Protein AF-A0A644ZXZ5-F1 (afdb_monomer_lite)

Foldseek 3Di:
DVPFLAQEEAEEEQVCQVVVCVVVHAYAYPFWEQAEQRAIHGDDHDPPQAEHEHEYEHPHYPPHHDLLVNLVVRVVVCVVRVYQAYEYPYPDPDDPSVLSNQLNNLVVNVVSVGEYEYEQNSCVSHLRHAYEDELQFLDFASLVSVVVVCVVNNQARYAYEQAWFKFKAQPPRPVSGGHGDDPVRVVVVCVVPVFDWDADNRSLWIWGWDADPVRGIIIITTDALNSSLVSSVSSSVSVRHYYYYHCVRCVVPVVVNVD

Sequence (259 aa):
MPDLNLRLILTAPPDSVTAAQGYGLPVAHMAYRLGPGLRLLRAQLPLTARGGLMLIGDEDFDGSGDPALFCQEVIKECAARGFDGVMLDLERPVSPLLGKVVSELSALLVKRGWPLFVPEEYARFAEKSRVMISSALSGGSLAQRLEEAVRQYGPARIALCVERTAEDFYLPAPEGRGAPLTRENLRRRIAERSPTVFYSKELCARYFTYMSRQSGAHFVMFDDAETMRRKLLLADSLNIRSAILAYPQVDDLLDEILA

Organism: NCBI:txid1076179

pLDDT: mean 95.06, std 5.31, range [52.03, 98.81]

Radius of gyration: 19.31 Å; chains: 1; bounding box: 49×40×51 Å

Secondary structure (DSSP, 8-state):
-TT---EEEEEE-TTTHHHHHTTTS-EEEEEEEEETTTEEEE----TT--SSEEEEE-TT--S-S-HHHHHHHHHHHHHHHT--EEEEE--SPP-HHHHHHHHHHHHHHHTTT--EEEEGGGGGG-TTSEEEEE---SSS-HHHHHHHHHHHH-GGGEEEEE---EEEEESS-TTS-PEE--HHHHHHHHHHH-PPPEEETTTTEEEEEEEETTTEEEEEEE--HHHHHHHHHHHHHTT--EEEEEHHHHTTTHHHHH-

Structure (mmCIF, N/CA/C/O backbone):
data_AF-A0A644ZXZ5-F1
#
_entry.id   AF-A0A644ZXZ5-F1
#
loop_
_atom_site.group_PDB
_atom_site.id
_atom_site.type_symbol
_atom_site.label_atom_id
_atom_site.label_alt_id
_atom_site.label_comp_id
_atom_site.label_asym_id
_atom_site.label_entity_id
_atom_site.label_seq_id
_atom_site.pdbx_PDB_ins_code
_atom_site.Cartn_x
_atom_site.Cartn_y
_atom_site.Cartn_z
_atom_site.occupancy
_atom_site.B_iso_or_equiv
_atom_site.auth_seq_id
_atom_site.auth_comp_id
_atom_site.auth_asym_id
_atom_site.auth_atom_id
_atom_site.pdbx_PDB_model_num
ATOM 1 N N . MET A 1 1 ? -5.706 -16.750 -11.271 1.00 58.94 1 MET A N 1
ATOM 2 C CA . MET A 1 1 ? -5.417 -16.757 -9.813 1.00 58.94 1 MET A CA 1
ATOM 3 C C . MET A 1 1 ? -6.276 -17.668 -8.898 1.00 58.94 1 MET A C 1
ATOM 5 O O . MET A 1 1 ? -6.137 -17.515 -7.688 1.00 58.94 1 MET A O 1
ATOM 9 N N . PRO A 1 2 ? -7.128 -18.615 -9.347 1.00 52.03 2 PRO A N 1
ATOM 10 C CA . PRO A 1 2 ? -8.177 -19.193 -8.480 1.00 52.03 2 PRO A CA 1
ATOM 11 C C . PRO A 1 2 ? -7.712 -20.021 -7.259 1.00 52.03 2 PRO A C 1
ATOM 13 O O . PRO A 1 2 ? -8.551 -20.337 -6.422 1.00 52.03 2 PRO A O 1
ATOM 16 N N . ASP A 1 3 ? -6.413 -20.302 -7.110 1.00 66.62 3 ASP A N 1
ATOM 17 C CA . ASP A 1 3 ? -5.865 -21.128 -6.022 1.00 66.62 3 ASP A CA 1
ATOM 18 C C . ASP A 1 3 ? -5.029 -20.356 -4.979 1.00 66.62 3 ASP A C 1
ATOM 20 O O . ASP A 1 3 ? -4.482 -20.971 -4.065 1.00 66.62 3 ASP A O 1
ATOM 24 N N . LEU A 1 4 ? -4.911 -19.023 -5.080 1.00 77.81 4 LEU A N 1
ATOM 25 C CA . LEU A 1 4 ? -4.217 -18.234 -4.051 1.00 77.81 4 LEU A CA 1
ATOM 26 C C . LEU A 1 4 ? -5.053 -18.186 -2.769 1.00 77.81 4 LEU A C 1
ATOM 28 O O . LEU A 1 4 ? -6.203 -17.741 -2.781 1.00 77.81 4 LEU A O 1
ATOM 32 N N . ASN A 1 5 ? -4.461 -18.546 -1.631 1.00 84.94 5 ASN A N 1
ATOM 33 C CA . ASN A 1 5 ? -5.117 -18.463 -0.325 1.00 84.94 5 ASN A CA 1
ATOM 34 C C . ASN A 1 5 ? -4.926 -17.069 0.298 1.00 84.94 5 ASN A C 1
ATOM 36 O O . ASN A 1 5 ? -4.555 -16.912 1.468 1.00 84.94 5 ASN A O 1
ATOM 40 N N . LEU A 1 6 ? -5.151 -16.040 -0.520 1.00 90.06 6 LEU A N 1
ATOM 41 C CA . LEU A 1 6 ? -4.819 -14.660 -0.217 1.00 90.06 6 LEU A CA 1
ATOM 42 C C . LEU A 1 6 ? -6.021 -13.749 -0.487 1.00 90.06 6 LEU A C 1
ATOM 44 O O . LEU A 1 6 ? -6.583 -13.711 -1.579 1.00 90.06 6 LEU A O 1
ATOM 48 N N . ARG A 1 7 ? -6.409 -12.968 0.523 1.00 94.44 7 ARG A N 1
ATOM 49 C CA . ARG A 1 7 ? -7.443 -11.938 0.413 1.00 94.44 7 ARG A CA 1
ATOM 50 C C . ARG A 1 7 ? -6.849 -10.677 -0.209 1.00 94.44 7 ARG A C 1
ATOM 52 O O . ARG A 1 7 ? -6.079 -9.970 0.442 1.00 94.44 7 ARG A O 1
ATOM 59 N N . LEU A 1 8 ? -7.248 -10.379 -1.440 1.00 96.81 8 LEU A N 1
ATOM 60 C CA . LEU A 1 8 ? -6.920 -9.121 -2.107 1.00 96.81 8 LEU A CA 1
ATOM 61 C C . LEU A 1 8 ? -7.841 -7.993 -1.631 1.00 96.81 8 LEU A C 1
ATOM 63 O O . LEU A 1 8 ? -9.039 -8.198 -1.436 1.00 96.81 8 LEU A O 1
ATOM 67 N N . ILE A 1 9 ? -7.266 -6.811 -1.431 1.00 98.38 9 ILE A N 1
ATOM 68 C CA . ILE A 1 9 ? -7.961 -5.580 -1.047 1.00 98.38 9 ILE A CA 1
ATOM 69 C C . ILE A 1 9 ? -7.515 -4.479 -2.008 1.00 98.38 9 ILE A C 1
ATOM 71 O O . ILE A 1 9 ? -6.317 -4.291 -2.217 1.00 98.38 9 ILE A O 1
ATOM 75 N N . LEU A 1 10 ? -8.466 -3.734 -2.567 1.00 98.50 10 LEU A N 1
ATOM 76 C CA . LEU A 1 10 ? -8.172 -2.563 -3.390 1.00 98.50 10 LEU A CA 1
ATOM 77 C C . LEU A 1 10 ? -8.249 -1.297 -2.542 1.00 98.50 10 LEU A C 1
ATOM 79 O O . LEU A 1 10 ? -9.260 -1.089 -1.879 1.00 98.50 10 LEU A O 1
ATOM 83 N N . THR A 1 11 ? -7.251 -0.417 -2.578 1.00 98.56 11 THR A N 1
ATOM 84 C CA . THR A 1 11 ? -7.443 0.967 -2.111 1.00 98.56 11 THR A CA 1
ATOM 85 C C . THR A 1 11 ? -7.973 1.810 -3.268 1.00 98.56 11 THR A C 1
ATOM 87 O O . THR A 1 11 ? -7.528 1.650 -4.407 1.00 98.56 11 THR A O 1
ATOM 90 N N . ALA A 1 12 ? -8.962 2.671 -3.015 1.00 98.00 12 ALA A N 1
ATOM 91 C CA . ALA A 1 12 ? -9.553 3.493 -4.070 1.00 98.00 12 ALA A CA 1
ATOM 92 C C . ALA A 1 12 ? -9.924 4.906 -3.580 1.00 98.00 12 ALA A C 1
ATOM 94 O O . ALA A 1 12 ? -10.629 5.026 -2.571 1.00 98.00 12 ALA A O 1
ATOM 95 N N . PRO A 1 13 ? -9.504 5.970 -4.296 1.00 97.12 13 PRO A N 1
ATOM 96 C CA . PRO A 1 13 ? -9.992 7.331 -4.083 1.00 97.12 13 PRO A CA 1
ATOM 97 C C . PRO A 1 13 ? -11.456 7.480 -4.520 1.00 97.12 13 PRO A C 1
ATOM 99 O O . PRO A 1 13 ? -11.952 6.653 -5.292 1.00 97.12 13 PRO A O 1
ATOM 102 N N . PRO A 1 14 ? -12.171 8.524 -4.047 1.00 95.88 14 PRO A N 1
ATOM 103 C CA . PRO A 1 14 ? -13.616 8.657 -4.234 1.00 95.88 14 PRO A CA 1
ATOM 104 C C . PRO A 1 14 ? -14.106 8.587 -5.684 1.00 95.88 14 PRO A C 1
ATOM 106 O O . PRO A 1 14 ? -15.185 8.051 -5.935 1.00 95.88 14 PRO A O 1
ATOM 109 N N . ASP A 1 15 ? -13.323 9.109 -6.626 1.00 95.38 15 ASP A N 1
ATOM 110 C CA . ASP A 1 15 ? -13.613 9.111 -8.064 1.00 95.38 15 ASP A CA 1
ATOM 111 C C . ASP A 1 15 ? -13.505 7.719 -8.711 1.00 95.38 15 ASP A C 1
ATOM 113 O O . ASP A 1 15 ? -14.119 7.466 -9.745 1.00 95.38 15 ASP A O 1
ATOM 117 N N . SER A 1 16 ? -12.792 6.795 -8.067 1.00 96.06 16 SER A N 1
ATOM 118 C CA . SER A 1 16 ? -12.483 5.464 -8.589 1.00 96.06 16 SER A CA 1
ATOM 119 C C . SER A 1 16 ? -13.180 4.327 -7.830 1.00 96.06 16 SER A C 1
ATOM 121 O O . SER A 1 16 ? -13.146 3.183 -8.282 1.00 96.06 16 SER A O 1
ATOM 123 N N . VAL A 1 17 ? -13.857 4.614 -6.705 1.00 94.94 17 VAL A N 1
ATOM 124 C CA . VAL A 1 17 ? -14.513 3.595 -5.852 1.00 94.94 17 VAL A CA 1
ATOM 125 C C . VAL A 1 17 ? -15.485 2.715 -6.637 1.00 94.94 17 VAL A C 1
ATOM 127 O O . VAL A 1 17 ? -15.464 1.499 -6.479 1.00 94.94 17 VAL A O 1
ATOM 130 N N . THR A 1 18 ? -16.326 3.305 -7.492 1.00 94.25 18 THR A N 1
ATOM 131 C CA . THR A 1 18 ? -17.343 2.532 -8.232 1.00 94.25 18 THR A CA 1
ATOM 132 C C . THR A 1 18 ? -16.692 1.551 -9.207 1.00 94.25 18 THR A C 1
ATOM 134 O O . THR A 1 18 ? -17.125 0.406 -9.305 1.00 94.25 18 THR A O 1
ATOM 137 N N . ALA A 1 19 ? -15.624 1.976 -9.889 1.00 95.69 19 ALA A N 1
ATOM 138 C CA . ALA A 1 19 ? -14.882 1.114 -10.800 1.00 95.69 19 ALA A CA 1
ATOM 139 C C . ALA A 1 19 ? -14.153 -0.007 -10.037 1.00 95.69 19 ALA A C 1
ATOM 141 O O . ALA A 1 19 ? -14.270 -1.171 -10.408 1.00 95.69 19 ALA A O 1
ATOM 142 N N . ALA A 1 20 ? -13.506 0.316 -8.910 1.00 96.75 20 ALA A N 1
ATOM 143 C CA . ALA A 1 20 ? -12.847 -0.668 -8.050 1.00 96.75 20 ALA A CA 1
ATOM 144 C C . ALA A 1 20 ? -13.827 -1.717 -7.484 1.00 96.75 20 ALA A C 1
ATOM 146 O O . ALA A 1 20 ? -13.537 -2.911 -7.502 1.00 96.75 20 ALA A O 1
ATOM 147 N N . GLN A 1 21 ? -15.016 -1.297 -7.033 1.00 94.88 21 GLN A N 1
ATOM 148 C CA . GLN A 1 21 ? -16.065 -2.207 -6.549 1.00 94.88 21 GLN A CA 1
ATOM 149 C C . GLN A 1 21 ? -16.572 -3.165 -7.639 1.00 94.88 21 GLN A C 1
ATOM 151 O O . GLN A 1 21 ? -17.010 -4.270 -7.316 1.00 94.88 21 GLN A O 1
ATOM 156 N N . GLY A 1 22 ? -16.487 -2.776 -8.917 1.00 94.88 22 GLY A N 1
ATOM 157 C CA . GLY A 1 22 ? -16.872 -3.614 -10.056 1.00 94.88 22 GLY A CA 1
ATOM 158 C C . GLY A 1 22 ? -16.113 -4.944 -10.138 1.00 94.88 22 GLY A C 1
ATOM 159 O O . GLY A 1 22 ? -16.644 -5.908 -10.681 1.00 94.88 22 GLY A O 1
ATOM 160 N 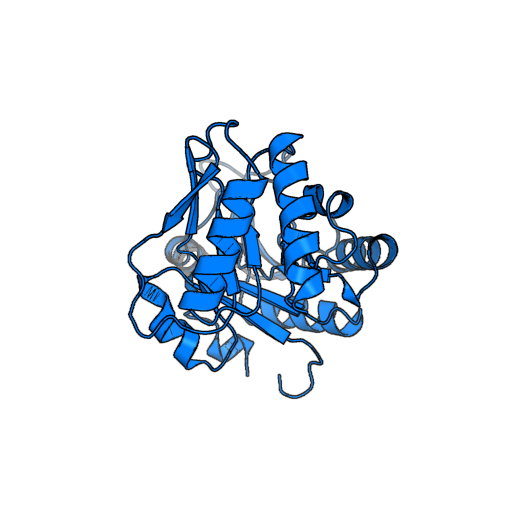N . TYR A 1 23 ? -14.926 -5.030 -9.528 1.00 95.88 23 TYR A N 1
ATOM 161 C CA . TYR A 1 23 ? -14.117 -6.251 -9.462 1.00 95.88 23 TYR A CA 1
ATOM 162 C C . TYR A 1 23 ? -14.569 -7.239 -8.374 1.00 95.88 23 TYR A C 1
ATOM 164 O O . TYR A 1 23 ? -13.988 -8.313 -8.237 1.00 95.88 23 TYR A O 1
ATOM 172 N N . GLY A 1 24 ? -15.569 -6.889 -7.555 1.00 94.31 24 GLY A N 1
ATOM 173 C CA . GLY A 1 24 ? -16.064 -7.754 -6.476 1.00 94.31 24 GLY A CA 1
ATOM 174 C C . GLY A 1 24 ? -15.071 -7.970 -5.325 1.00 94.31 24 GLY A C 1
ATOM 175 O O . GLY A 1 24 ? -15.306 -8.809 -4.457 1.00 94.31 24 GLY A O 1
ATOM 176 N N . LEU A 1 25 ? -13.968 -7.216 -5.300 1.00 95.44 25 LEU A N 1
ATOM 177 C CA . LEU A 1 25 ? -12.975 -7.245 -4.232 1.00 95.44 25 LEU A CA 1
ATOM 178 C C . LEU A 1 25 ? -13.352 -6.270 -3.102 1.00 95.44 25 LEU A C 1
ATOM 180 O O . LEU A 1 25 ? -13.962 -5.229 -3.358 1.00 95.44 25 LEU A O 1
ATOM 184 N N . PRO A 1 26 ? -12.962 -6.553 -1.844 1.00 96.56 26 PRO A N 1
ATOM 185 C CA . PRO A 1 26 ? -13.033 -5.574 -0.766 1.00 96.56 26 PRO A CA 1
ATOM 186 C C . PRO A 1 26 ? -12.292 -4.282 -1.129 1.00 96.56 26 PRO A C 1
ATOM 188 O O . PRO A 1 26 ? -11.146 -4.328 -1.578 1.00 96.56 26 PRO A O 1
ATOM 191 N N . VAL A 1 27 ? -12.924 -3.136 -0.868 1.00 98.06 27 VAL A N 1
ATOM 192 C CA . VAL A 1 27 ? -12.339 -1.810 -1.104 1.00 98.06 27 VAL A CA 1
ATOM 193 C C . VAL A 1 27 ? -12.008 -1.133 0.223 1.00 98.06 27 VAL A C 1
ATOM 195 O O . VAL A 1 27 ? -12.838 -1.101 1.128 1.00 98.06 27 VAL A O 1
ATOM 198 N N . ALA A 1 28 ? -10.802 -0.586 0.332 1.00 98.38 28 ALA A N 1
ATOM 199 C CA . ALA A 1 28 ? -10.392 0.371 1.344 1.00 98.38 28 ALA A CA 1
ATOM 200 C C . ALA A 1 28 ? -10.555 1.794 0.784 1.00 98.38 28 ALA A C 1
ATOM 202 O O . ALA A 1 28 ? -9.866 2.197 -0.155 1.00 98.38 28 ALA A O 1
ATOM 203 N N . HIS A 1 29 ? -11.513 2.542 1.325 1.00 98.31 29 HIS A N 1
ATOM 204 C CA . HIS A 1 29 ? -11.936 3.834 0.780 1.00 98.31 29 HIS A CA 1
ATOM 205 C C . HIS A 1 29 ? -10.961 4.941 1.193 1.00 98.31 29 HIS A C 1
ATOM 207 O O . HIS A 1 29 ? -10.957 5.344 2.358 1.00 98.31 29 HIS A O 1
ATOM 213 N N . MET A 1 30 ? -10.175 5.456 0.240 1.00 97.31 30 MET A N 1
ATOM 214 C CA . MET A 1 30 ? -9.202 6.549 0.420 1.00 97.31 30 MET A CA 1
ATOM 215 C C . MET A 1 30 ? -9.909 7.905 0.468 1.00 97.31 30 MET A C 1
ATOM 217 O O . MET A 1 30 ? -9.784 8.738 -0.427 1.00 97.31 30 MET A O 1
ATOM 221 N N . ALA A 1 31 ? -10.736 8.099 1.487 1.00 96.62 31 ALA A N 1
ATOM 222 C CA . ALA A 1 31 ? -11.574 9.286 1.613 1.00 96.62 31 ALA A CA 1
ATOM 223 C C . ALA A 1 31 ? -11.522 9.916 2.999 1.00 96.62 31 ALA A C 1
ATOM 225 O O . ALA A 1 31 ? -12.254 10.876 3.241 1.00 96.62 31 ALA A O 1
ATOM 226 N N . TYR A 1 32 ? -10.706 9.379 3.902 1.00 97.94 32 TYR A N 1
ATOM 227 C CA . TYR A 1 32 ? -10.623 9.823 5.281 1.00 97.94 32 TYR A CA 1
ATOM 228 C C . TYR A 1 32 ? -9.206 10.252 5.610 1.00 97.94 32 TYR A C 1
ATOM 230 O O . TYR A 1 32 ? -8.244 9.724 5.059 1.00 97.94 32 TYR A O 1
ATOM 238 N N . ARG A 1 33 ? -9.086 11.210 6.524 1.00 96.88 33 ARG A N 1
ATOM 239 C CA . ARG A 1 33 ? -7.790 11.667 7.019 1.00 96.88 33 ARG A CA 1
ATOM 240 C C . ARG A 1 33 ? -7.883 12.209 8.435 1.00 96.88 33 ARG A C 1
ATOM 242 O O . ARG A 1 33 ? -8.950 12.651 8.877 1.00 96.88 33 ARG A O 1
ATOM 249 N N . LEU A 1 34 ? -6.750 12.178 9.121 1.00 96.44 34 LEU A N 1
ATOM 250 C CA . LEU A 1 34 ? -6.525 12.837 10.398 1.00 96.44 34 LEU A CA 1
ATOM 251 C C . LEU A 1 34 ? -6.448 14.347 10.163 1.00 96.44 34 LEU A C 1
ATOM 253 O O . LEU A 1 34 ? -5.492 14.841 9.574 1.00 96.44 34 LEU A O 1
ATOM 257 N N . GLY A 1 35 ? -7.469 15.076 10.603 1.00 94.94 35 GLY A N 1
ATOM 258 C CA . GLY A 1 35 ? -7.478 16.534 10.583 1.00 94.94 35 GLY A CA 1
ATOM 259 C C . GLY A 1 35 ? -6.899 17.169 11.850 1.00 94.94 35 GLY A C 1
ATOM 260 O O . GLY A 1 35 ? -6.578 16.461 12.814 1.00 94.94 35 GLY A O 1
ATOM 261 N N . PRO A 1 36 ? -6.848 18.513 11.886 1.00 94.31 36 PRO A N 1
ATOM 262 C CA . PRO A 1 36 ? -6.394 19.274 13.046 1.00 94.31 36 PRO A CA 1
ATOM 263 C C . PRO A 1 36 ? -7.153 18.902 14.324 1.00 94.31 36 PRO A C 1
ATOM 265 O O . PRO A 1 36 ? -8.376 18.719 14.298 1.00 94.31 36 PRO A O 1
ATOM 268 N N . GLY A 1 37 ? -6.435 18.778 15.441 1.00 95.25 37 GLY A N 1
ATOM 269 C CA . GLY A 1 37 ? -7.002 18.377 16.729 1.00 95.25 37 GLY A CA 1
ATOM 270 C C . GLY A 1 37 ? -7.541 16.941 16.775 1.00 95.25 37 GLY A C 1
ATOM 271 O O . GLY A 1 37 ? -8.455 16.674 17.559 1.00 95.25 37 GLY A O 1
ATOM 272 N N . LEU A 1 38 ? -7.014 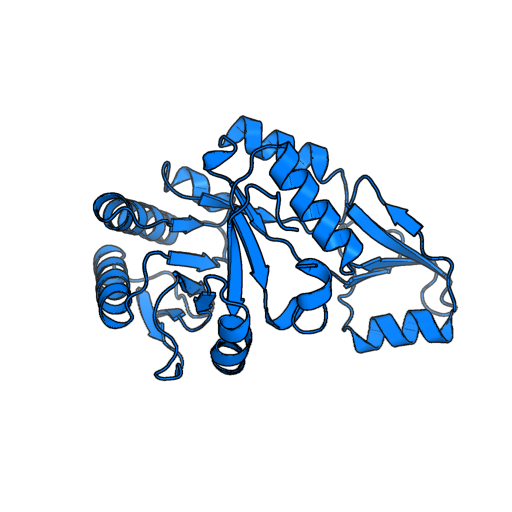16.032 15.942 1.00 95.75 38 LEU A N 1
ATOM 273 C CA . LEU A 1 38 ? -7.489 14.649 15.776 1.00 95.75 38 LEU A CA 1
ATOM 274 C C . LEU A 1 38 ? -8.992 14.575 15.455 1.00 95.75 38 LEU A C 1
ATOM 276 O O . LEU A 1 38 ? -9.756 13.840 16.079 1.00 95.75 38 LEU A O 1
ATOM 280 N N . ARG A 1 39 ? -9.437 15.343 14.459 1.00 96.12 39 ARG A N 1
ATOM 281 C CA . ARG A 1 39 ? -10.796 15.223 13.909 1.00 96.12 39 ARG A CA 1
ATOM 282 C C . ARG A 1 39 ? -10.803 14.317 12.690 1.00 96.12 39 ARG A C 1
ATOM 284 O O . ARG A 1 39 ? -9.931 14.435 11.832 1.00 96.12 39 ARG A O 1
ATOM 291 N N . LEU A 1 40 ? -11.804 13.447 12.576 1.00 97.75 40 LEU A N 1
ATOM 292 C CA . LEU A 1 40 ? -11.993 12.652 11.367 1.00 97.75 40 LEU A CA 1
ATOM 293 C C . LEU A 1 40 ? -12.541 13.535 10.241 1.00 97.75 40 LEU A C 1
ATOM 295 O O . LEU A 1 40 ? -13.709 13.930 10.254 1.00 97.75 40 LEU A O 1
ATOM 299 N N . LEU A 1 41 ? -11.701 13.826 9.250 1.00 97.06 41 LEU A N 1
ATOM 300 C CA . LEU A 1 41 ? -12.117 14.511 8.031 1.00 97.06 41 LEU A CA 1
ATOM 301 C C . LEU A 1 41 ? -12.476 13.488 6.958 1.00 97.06 41 LEU A C 1
ATOM 303 O O . LEU A 1 41 ? -11.888 12.408 6.889 1.00 97.06 41 LEU A O 1
ATOM 307 N N . ARG A 1 42 ? -13.448 13.841 6.114 1.00 95.00 42 ARG A N 1
ATOM 308 C CA . ARG A 1 42 ? -13.966 12.967 5.061 1.00 95.00 42 ARG A CA 1
ATOM 309 C C . ARG A 1 42 ? -14.199 13.739 3.763 1.00 95.00 42 ARG A C 1
ATOM 311 O O . ARG A 1 42 ? -14.904 14.746 3.767 1.00 95.00 42 ARG A O 1
ATOM 318 N N . ALA A 1 43 ? -13.673 13.229 2.655 1.00 94.50 43 ALA A N 1
ATOM 319 C CA . ALA A 1 43 ? -13.990 13.689 1.306 1.00 94.50 43 ALA A CA 1
ATOM 320 C C . ALA A 1 43 ? -15.384 13.214 0.853 1.00 94.50 43 ALA A C 1
ATOM 322 O O . ALA A 1 43 ? -15.973 12.288 1.415 1.00 94.50 43 ALA A O 1
ATOM 323 N N . GLN A 1 44 ? -15.943 13.829 -0.189 1.00 92.62 44 GLN A N 1
ATOM 324 C CA . GLN A 1 44 ? -17.241 13.400 -0.702 1.00 92.62 44 GLN A CA 1
ATOM 325 C C . GLN A 1 44 ? -17.131 12.001 -1.324 1.00 92.62 44 GLN A C 1
ATOM 327 O O . GLN A 1 44 ? -16.517 11.826 -2.370 1.00 92.62 44 GLN A O 1
ATOM 332 N N . LEU A 1 45 ? -17.765 11.015 -0.687 1.00 89.56 45 LEU A N 1
ATOM 333 C CA . LEU A 1 45 ? -17.896 9.655 -1.206 1.00 89.56 45 LEU A CA 1
ATOM 334 C C . LEU A 1 45 ? -19.238 9.462 -1.929 1.00 89.56 45 LEU A C 1
ATOM 336 O O . LEU A 1 45 ? -20.260 9.973 -1.448 1.00 89.56 45 LEU A O 1
ATOM 340 N N . PRO A 1 46 ? -19.281 8.665 -3.014 1.00 88.56 46 PRO A N 1
ATOM 341 C CA . PRO A 1 46 ? -20.531 8.183 -3.594 1.00 88.56 46 PRO A CA 1
ATOM 342 C C . PRO A 1 46 ? -21.410 7.465 -2.556 1.00 88.56 46 PRO A C 1
ATOM 344 O O . PRO A 1 46 ? -20.914 6.854 -1.609 1.00 88.56 46 PRO A O 1
ATOM 347 N N . LEU A 1 47 ? -22.734 7.485 -2.737 1.00 83.88 47 LEU A N 1
ATOM 348 C CA . LEU A 1 47 ? -23.657 6.748 -1.854 1.00 83.88 47 LEU A CA 1
ATOM 349 C C . LEU A 1 47 ? -23.469 5.222 -1.938 1.00 83.88 47 LEU A C 1
ATOM 351 O O . LEU A 1 47 ? -23.792 4.513 -0.984 1.00 83.88 47 LEU A O 1
ATOM 355 N N . THR A 1 48 ? -22.926 4.742 -3.059 1.00 82.62 48 THR A N 1
ATOM 356 C CA . THR A 1 48 ? -22.557 3.343 -3.322 1.00 82.62 48 THR A CA 1
ATOM 357 C C . THR A 1 48 ? -21.303 2.895 -2.563 1.00 82.62 48 THR A C 1
ATOM 359 O O . THR A 1 48 ? -21.083 1.694 -2.408 1.00 82.62 48 THR A O 1
ATOM 362 N N . ALA A 1 49 ? -20.510 3.830 -2.026 1.00 87.38 49 ALA A N 1
ATOM 363 C CA . ALA A 1 49 ? -19.335 3.537 -1.210 1.00 87.38 49 ALA A CA 1
ATOM 364 C C . ALA A 1 49 ? -19.761 3.068 0.196 1.00 87.38 49 ALA A C 1
ATOM 366 O O . ALA A 1 49 ? -19.852 3.851 1.149 1.00 87.38 49 ALA A O 1
ATOM 367 N N . ARG A 1 50 ? -20.089 1.777 0.288 1.00 91.62 50 ARG A N 1
ATOM 368 C CA . ARG A 1 50 ? -20.463 1.038 1.501 1.00 91.62 50 ARG A CA 1
ATOM 369 C C . ARG A 1 50 ? -19.701 -0.281 1.561 1.00 91.62 50 ARG A C 1
ATOM 371 O O . ARG A 1 50 ? -19.312 -0.809 0.519 1.00 91.62 50 ARG A O 1
ATOM 378 N N . GLY A 1 51 ? -19.548 -0.829 2.765 1.00 94.75 51 GLY A N 1
ATOM 379 C CA . GLY A 1 51 ? -18.785 -2.064 2.966 1.00 94.75 51 GLY A CA 1
ATOM 380 C C . GLY A 1 51 ? -17.278 -1.872 2.776 1.00 94.75 51 GLY A C 1
ATOM 381 O O . GLY A 1 51 ? -16.828 -0.832 2.293 1.00 94.75 51 GLY A O 1
ATOM 382 N N . GLY A 1 52 ? -16.490 -2.878 3.149 1.00 96.94 52 GLY A N 1
ATOM 383 C CA . GLY A 1 52 ? -15.031 -2.812 3.061 1.00 96.94 52 GLY A CA 1
ATOM 384 C C . GLY A 1 52 ? -14.410 -1.987 4.189 1.00 96.94 52 GLY A C 1
ATOM 385 O O . GLY A 1 52 ? -14.936 -1.941 5.297 1.00 96.94 52 GLY A O 1
ATOM 386 N N . LEU A 1 53 ? -13.275 -1.347 3.919 1.00 98.44 53 LEU A N 1
ATOM 387 C CA . LEU A 1 53 ? -12.431 -0.732 4.943 1.00 98.44 53 LEU A CA 1
ATOM 388 C C . LEU A 1 53 ? -12.431 0.794 4.844 1.00 98.44 53 LEU A C 1
ATOM 390 O O . LEU A 1 53 ? -12.460 1.364 3.756 1.00 98.44 53 LEU A O 1
ATOM 394 N N . MET A 1 54 ? -12.307 1.466 5.983 1.00 98.62 54 MET A N 1
ATOM 395 C CA . MET A 1 54 ? -11.957 2.886 6.021 1.00 98.62 54 MET A CA 1
ATOM 396 C C . MET A 1 54 ? -10.442 3.044 5.879 1.00 98.62 54 MET A C 1
ATOM 398 O O . MET A 1 54 ? -9.723 2.504 6.715 1.00 98.62 54 MET A O 1
ATOM 402 N N . LEU A 1 55 ? -9.948 3.787 4.885 1.00 98.62 55 LEU A N 1
ATOM 403 C CA . LEU A 1 55 ? -8.534 4.174 4.817 1.00 98.62 55 LEU A CA 1
ATOM 404 C C . LEU A 1 55 ? -8.373 5.617 5.293 1.00 98.62 55 LEU A C 1
ATOM 406 O O . LEU A 1 55 ? -9.065 6.501 4.787 1.00 98.62 55 LEU A O 1
ATOM 410 N N . ILE A 1 56 ? -7.492 5.830 6.273 1.00 98.56 56 ILE A N 1
ATOM 411 C CA . ILE A 1 56 ? -7.254 7.118 6.931 1.00 98.56 56 ILE A CA 1
ATOM 412 C C . ILE A 1 56 ? -5.796 7.547 6.723 1.00 98.56 56 ILE A C 1
ATOM 414 O O . ILE A 1 56 ? -4.904 6.887 7.255 1.00 98.56 56 ILE A O 1
ATOM 418 N N . GLY A 1 57 ? -5.586 8.651 6.001 1.00 97.56 57 GLY A N 1
ATOM 419 C CA . GLY A 1 57 ? -4.283 9.318 5.848 1.00 97.56 57 GLY A CA 1
ATOM 420 C C . GLY A 1 57 ? -3.961 10.310 6.974 1.00 97.56 57 GLY A C 1
ATOM 421 O O . GLY A 1 57 ? -4.824 10.619 7.806 1.00 97.56 57 GLY A O 1
ATOM 422 N N . ASP A 1 58 ? -2.731 10.829 7.020 1.00 95.56 58 ASP A N 1
ATOM 423 C CA . ASP A 1 58 ? -2.258 11.779 8.040 1.00 95.56 58 ASP A CA 1
ATOM 424 C C . ASP A 1 58 ? -1.802 13.150 7.507 1.00 95.56 58 ASP A C 1
ATOM 426 O O . ASP A 1 58 ? -1.100 13.900 8.195 1.00 95.56 58 ASP A O 1
ATOM 430 N N . GLU A 1 59 ? -2.242 13.536 6.309 1.00 89.69 59 GLU A N 1
ATOM 431 C CA . GLU A 1 59 ? -1.757 14.727 5.606 1.00 89.69 59 GLU A CA 1
ATOM 432 C C . GLU A 1 59 ? -2.035 16.028 6.381 1.00 89.69 59 GLU A C 1
ATOM 434 O O . GLU A 1 59 ? -1.140 16.865 6.522 1.00 89.69 59 GLU A O 1
ATOM 439 N N . ASP A 1 60 ? -3.230 16.161 6.968 1.00 89.62 60 ASP A N 1
ATOM 440 C CA . ASP A 1 60 ? -3.695 17.356 7.698 1.00 89.62 60 ASP A CA 1
ATOM 441 C C . ASP A 1 60 ? -3.457 17.283 9.223 1.00 89.62 60 ASP A C 1
ATOM 443 O O . ASP A 1 60 ? -3.943 18.129 9.981 1.00 89.62 60 ASP A O 1
ATOM 447 N N . PHE A 1 61 ? -2.730 16.269 9.702 1.00 93.12 61 PHE A N 1
ATOM 448 C CA . PHE A 1 61 ? -2.521 16.063 11.131 1.00 93.12 61 PHE A CA 1
ATOM 449 C C . PHE A 1 61 ? -1.566 17.108 11.727 1.00 93.12 61 PHE A C 1
ATOM 451 O O . PHE A 1 61 ? -0.428 17.268 11.280 1.00 93.12 61 PHE A O 1
ATOM 458 N N . ASP A 1 62 ? -2.012 17.786 12.787 1.00 93.50 62 ASP A N 1
ATOM 459 C CA . ASP A 1 62 ? -1.290 18.893 13.429 1.00 93.50 62 ASP A CA 1
ATOM 460 C C . ASP A 1 62 ? -0.505 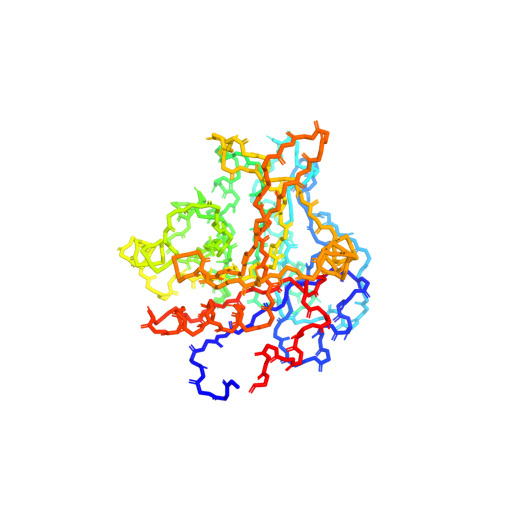18.497 14.693 1.00 93.50 62 ASP A C 1
ATOM 462 O O . ASP A 1 62 ? 0.119 19.346 15.329 1.00 93.50 62 ASP A O 1
ATOM 466 N N . GLY A 1 63 ? -0.514 17.215 15.070 1.00 93.62 63 GLY A N 1
ATOM 467 C CA . GLY A 1 63 ? 0.181 16.739 16.267 1.00 93.62 63 GLY A CA 1
ATOM 468 C C . GLY A 1 63 ? -0.568 16.972 17.583 1.00 93.62 63 GLY A C 1
ATOM 469 O O . GLY A 1 63 ? 0.027 16.785 18.646 1.00 93.62 63 GLY A O 1
ATOM 470 N N . SER A 1 64 ? -1.847 17.357 17.547 1.00 95.31 64 SER A N 1
ATOM 471 C CA . SER A 1 64 ? -2.658 17.650 18.734 1.00 95.31 64 SER A CA 1
ATOM 472 C C . SER A 1 64 ? -4.018 16.949 18.707 1.00 95.31 64 SER A C 1
ATOM 474 O O . SER A 1 64 ? -4.453 16.461 17.669 1.00 95.31 64 SER A O 1
ATOM 476 N N . GLY A 1 65 ? -4.705 16.905 19.852 1.00 95.56 65 GLY A N 1
ATOM 477 C CA . GLY A 1 65 ? -6.064 16.370 19.965 1.00 95.56 65 GLY A CA 1
ATOM 478 C C . GLY A 1 65 ? -6.199 15.204 20.938 1.00 95.56 65 GLY A C 1
ATOM 479 O O . GLY A 1 65 ? -5.242 14.809 21.604 1.00 95.56 65 GLY A O 1
ATOM 480 N N . ASP A 1 66 ? -7.412 14.658 21.012 1.00 96.81 66 ASP A N 1
ATOM 481 C CA . ASP A 1 66 ? -7.765 13.539 21.889 1.00 96.81 66 ASP A CA 1
ATOM 482 C C . ASP A 1 66 ? -7.919 12.235 21.076 1.00 96.81 66 ASP A C 1
ATOM 484 O O . ASP A 1 66 ? -8.883 12.101 20.309 1.00 96.81 66 ASP A O 1
ATOM 488 N N . PRO A 1 67 ? -7.007 11.255 21.244 1.00 97.38 67 PRO A N 1
ATOM 489 C CA . PRO A 1 67 ? -7.092 9.952 20.585 1.00 97.38 67 PRO A CA 1
ATOM 490 C C . PRO A 1 67 ? -8.409 9.219 20.820 1.00 97.38 67 PRO A C 1
ATOM 492 O O . PRO A 1 67 ? -8.934 8.607 19.887 1.00 97.38 67 PRO A O 1
ATOM 495 N N . ALA A 1 68 ? -8.978 9.310 22.022 1.00 97.38 68 ALA A N 1
ATOM 496 C CA . ALA A 1 68 ? -10.171 8.557 22.375 1.00 97.38 68 ALA A CA 1
ATOM 497 C C . ALA A 1 68 ? -11.383 9.085 21.610 1.00 97.38 68 ALA A C 1
ATOM 499 O O . ALA A 1 68 ? -12.162 8.300 21.062 1.00 97.38 68 ALA A O 1
ATOM 500 N N . LEU A 1 69 ? -11.526 10.412 21.523 1.00 97.31 69 LEU A N 1
ATOM 501 C CA . LEU A 1 69 ? -12.592 11.044 20.745 1.00 97.31 69 LEU A CA 1
ATOM 502 C C . LEU A 1 69 ? -12.478 10.686 19.264 1.00 97.31 69 LEU A C 1
ATOM 504 O O . LEU A 1 69 ? -13.466 10.245 18.673 1.00 97.31 69 LEU A O 1
ATOM 508 N N . PHE A 1 70 ? -11.275 10.784 18.697 1.00 98.25 70 PHE A N 1
ATOM 509 C CA . PHE A 1 70 ? -11.022 10.409 17.309 1.00 98.25 70 PHE A CA 1
ATOM 510 C C . PHE A 1 70 ? -11.397 8.953 17.021 1.00 98.25 70 PHE A C 1
ATOM 512 O O . PHE A 1 70 ? -12.149 8.665 16.089 1.00 98.25 70 PHE A O 1
ATOM 519 N N . CYS A 1 71 ? -10.941 8.019 17.857 1.00 98.50 71 CYS A N 1
ATOM 520 C CA . CYS A 1 71 ? -11.239 6.605 17.665 1.00 98.50 71 CYS A CA 1
ATOM 521 C C . CYS A 1 71 ? -12.750 6.321 17.740 1.00 98.50 71 CYS A C 1
ATOM 523 O O . CYS A 1 71 ? -13.255 5.456 17.023 1.00 98.50 71 CYS A O 1
ATOM 525 N N . GLN A 1 72 ? -13.505 7.060 18.561 1.00 98.12 72 GLN A N 1
ATOM 526 C CA . GLN A 1 72 ? -14.968 6.956 18.578 1.00 98.12 72 GLN A CA 1
ATOM 527 C C . GLN A 1 72 ? -15.616 7.520 17.306 1.00 98.12 72 GLN A C 1
ATOM 529 O O . GLN A 1 72 ? -16.594 6.938 16.833 1.00 98.12 72 GLN A O 1
ATOM 534 N N . GLU A 1 73 ? -15.101 8.616 16.738 1.00 98.31 73 GLU A N 1
ATOM 535 C CA . GLU A 1 73 ? -15.557 9.135 15.438 1.00 98.31 73 GLU A CA 1
ATOM 536 C C . GLU A 1 73 ? -15.359 8.088 14.332 1.00 98.31 73 GLU A C 1
ATOM 538 O O . GLU A 1 73 ? -16.308 7.787 13.603 1.00 98.31 73 GLU A O 1
ATOM 543 N N . VAL A 1 74 ? -14.183 7.451 14.280 1.00 98.56 74 VAL A N 1
ATOM 544 C CA . VAL A 1 74 ? -13.869 6.370 13.327 1.00 98.56 74 VAL A CA 1
ATOM 545 C C . VAL A 1 74 ? -14.863 5.218 13.439 1.00 98.56 74 VAL A C 1
ATOM 547 O O . VAL A 1 74 ? -15.425 4.779 12.437 1.00 98.56 74 VAL A O 1
ATOM 550 N N . ILE A 1 75 ? -15.137 4.743 14.656 1.00 98.44 75 ILE A N 1
ATOM 551 C CA . ILE A 1 75 ? -16.054 3.617 14.879 1.00 98.44 75 ILE A CA 1
ATOM 552 C C . ILE A 1 75 ? -17.495 3.970 14.487 1.00 98.44 75 ILE A C 1
ATOM 554 O O . ILE A 1 75 ? -18.187 3.139 13.893 1.00 98.44 75 ILE A O 1
ATOM 558 N N . LYS A 1 76 ? -17.953 5.189 14.796 1.00 97.94 76 LYS A N 1
ATOM 559 C CA . LYS A 1 76 ? -19.291 5.667 14.410 1.00 97.94 76 LYS A CA 1
ATOM 560 C C . LYS A 1 76 ? -19.442 5.747 12.895 1.00 97.94 76 LYS A C 1
ATOM 562 O O . LYS A 1 76 ? -20.448 5.289 12.359 1.00 97.94 76 LYS A O 1
ATOM 567 N N . GLU A 1 77 ? -18.446 6.293 12.208 1.00 97.44 77 GLU A N 1
ATOM 568 C CA . GLU A 1 77 ? -18.467 6.408 10.753 1.00 97.44 77 GLU A CA 1
ATOM 569 C C . GLU A 1 77 ? -18.360 5.033 10.074 1.00 97.44 77 GLU A C 1
ATOM 571 O O . GLU A 1 77 ? -19.108 4.773 9.130 1.00 97.44 77 GLU A O 1
ATOM 576 N N . CYS A 1 78 ? -17.534 4.113 10.595 1.00 97.81 78 CYS A N 1
ATOM 577 C CA . CYS A 1 78 ? -17.503 2.725 10.120 1.00 97.81 78 CYS A CA 1
ATOM 578 C C . CYS A 1 78 ? -18.892 2.081 10.210 1.00 97.81 78 CYS A C 1
ATOM 580 O O . CYS A 1 78 ? -19.378 1.528 9.227 1.00 97.81 78 CYS A O 1
ATOM 582 N N . ALA A 1 79 ? -19.584 2.225 11.345 1.00 96.25 79 ALA A N 1
ATOM 583 C CA . ALA A 1 79 ? -20.943 1.710 11.503 1.00 96.25 79 ALA A CA 1
ATOM 584 C C . ALA A 1 79 ? -21.941 2.359 10.522 1.00 96.25 79 ALA A C 1
ATOM 586 O O . ALA A 1 79 ? -22.758 1.659 9.929 1.00 96.25 79 ALA A O 1
ATOM 587 N N . ALA A 1 80 ? -21.856 3.676 10.305 1.00 95.19 80 ALA A N 1
ATOM 588 C CA . ALA A 1 80 ? -22.743 4.402 9.391 1.00 95.19 80 ALA A CA 1
ATOM 589 C C . ALA A 1 80 ? -22.565 3.991 7.917 1.00 95.19 80 ALA A C 1
ATOM 591 O O . ALA A 1 80 ? -23.527 3.991 7.145 1.00 95.19 80 ALA A O 1
ATOM 592 N N . ARG A 1 81 ? -21.337 3.639 7.521 1.00 95.25 81 ARG A N 1
ATOM 593 C CA . ARG A 1 81 ? -20.985 3.218 6.155 1.00 95.25 81 ARG A CA 1
ATOM 594 C C . ARG A 1 81 ? -20.998 1.702 5.951 1.00 95.25 81 ARG A C 1
ATOM 596 O O . ARG A 1 81 ? -20.886 1.236 4.817 1.00 95.25 81 ARG A O 1
ATOM 603 N N . GLY A 1 82 ? -21.159 0.940 7.031 1.00 96.44 82 GLY A N 1
ATOM 604 C CA . GLY A 1 82 ? -21.037 -0.514 7.019 1.00 96.44 82 GLY A CA 1
ATOM 605 C C . GLY A 1 82 ? -19.608 -0.990 6.761 1.00 96.44 82 GLY A C 1
ATOM 606 O O . GLY A 1 82 ? -19.439 -2.069 6.206 1.00 96.44 82 GLY A O 1
ATOM 607 N N . PHE A 1 83 ? -18.594 -0.189 7.100 1.00 97.88 83 PHE A N 1
ATOM 608 C CA . PHE A 1 83 ? -17.204 -0.626 7.027 1.00 97.88 83 PHE A CA 1
ATOM 609 C C . PHE A 1 83 ? -16.900 -1.623 8.139 1.00 97.88 83 PHE A C 1
ATOM 611 O O . PHE A 1 83 ? -17.332 -1.450 9.280 1.00 97.88 83 PHE A O 1
ATOM 618 N N . ASP A 1 84 ? -16.133 -2.649 7.796 1.00 97.44 84 ASP A N 1
ATOM 619 C CA . ASP A 1 84 ? -15.822 -3.788 8.651 1.00 97.44 84 ASP A CA 1
ATOM 620 C C . ASP A 1 84 ? -14.336 -3.872 9.013 1.00 97.44 84 ASP A C 1
ATOM 622 O O . ASP A 1 84 ? -13.885 -4.909 9.488 1.00 97.44 84 ASP A O 1
ATOM 626 N N . GLY A 1 85 ? -13.586 -2.777 8.844 1.00 98.31 85 GLY A N 1
ATOM 627 C CA . GLY A 1 85 ? -12.199 -2.623 9.278 1.00 98.31 85 GLY A CA 1
ATOM 628 C C . GLY A 1 85 ? -11.600 -1.269 8.901 1.00 98.31 85 GLY A C 1
ATOM 629 O O . GLY A 1 85 ? -12.248 -0.437 8.262 1.00 98.31 85 GLY A O 1
ATOM 630 N N . VAL A 1 86 ? -10.361 -1.035 9.334 1.00 98.81 86 VAL A N 1
ATOM 631 C CA . VAL A 1 86 ? -9.661 0.247 9.151 1.00 98.81 86 VAL A CA 1
ATOM 632 C C . VAL A 1 86 ? -8.233 0.014 8.669 1.00 98.81 86 VAL A C 1
ATOM 634 O O . VAL A 1 86 ? -7.573 -0.929 9.100 1.00 98.81 86 VAL A O 1
ATOM 637 N N . MET A 1 87 ? -7.751 0.888 7.797 1.00 98.75 87 MET A N 1
ATOM 638 C CA . MET A 1 87 ? -6.377 0.969 7.322 1.00 98.75 87 MET A CA 1
ATOM 639 C C . MET A 1 87 ? -5.834 2.361 7.627 1.00 98.75 87 MET A C 1
ATOM 641 O O . MET A 1 87 ? -6.477 3.357 7.307 1.00 98.75 87 MET A O 1
ATOM 645 N N . LEU A 1 88 ? -4.682 2.422 8.286 1.00 98.56 88 LEU A N 1
ATOM 646 C CA . LEU A 1 88 ? -3.991 3.673 8.570 1.00 98.56 88 LEU A CA 1
ATOM 647 C C . LEU A 1 88 ? -2.835 3.827 7.587 1.00 98.56 88 LEU A C 1
ATOM 649 O O . LEU A 1 88 ? -1.970 2.956 7.533 1.00 98.56 88 LEU A O 1
ATOM 653 N N . ASP A 1 89 ? -2.844 4.924 6.845 1.00 97.12 89 ASP A N 1
ATOM 654 C CA . ASP A 1 89 ? -1.809 5.313 5.893 1.00 97.12 89 ASP A CA 1
ATOM 655 C C . ASP A 1 89 ? -1.033 6.486 6.503 1.00 97.12 89 ASP A C 1
ATOM 657 O O . ASP A 1 89 ? -1.342 7.653 6.277 1.00 97.12 89 ASP A O 1
ATOM 661 N N . LEU A 1 90 ? -0.147 6.161 7.451 1.00 96.25 90 LEU A N 1
ATOM 662 C CA . LEU A 1 90 ? 0.607 7.155 8.217 1.00 96.25 90 LEU A CA 1
ATOM 663 C C . LEU A 1 90 ? 1.990 7.294 7.591 1.00 96.25 90 LEU A C 1
ATOM 665 O O . LEU A 1 90 ? 2.814 6.392 7.728 1.00 96.25 90 LEU A O 1
ATOM 669 N N . GLU A 1 91 ? 2.225 8.423 6.931 1.00 91.56 91 GLU A N 1
ATOM 670 C CA . GLU A 1 91 ? 3.493 8.735 6.264 1.00 91.56 91 GLU A CA 1
ATOM 671 C C . GLU A 1 91 ? 4.420 9.568 7.166 1.00 91.56 91 GLU A C 1
ATOM 673 O O . GLU A 1 91 ? 5.610 9.749 6.886 1.00 91.56 91 GLU A O 1
ATOM 678 N N . ARG A 1 92 ? 3.897 10.108 8.276 1.00 90.06 92 ARG A N 1
ATOM 679 C CA . ARG A 1 92 ? 4.692 10.872 9.242 1.00 90.06 92 ARG A CA 1
ATOM 680 C C . ARG A 1 92 ? 5.478 9.950 10.176 1.00 90.06 92 ARG A C 1
ATOM 682 O O . ARG A 1 92 ? 4.942 8.938 10.629 1.00 90.06 92 ARG A O 1
ATOM 689 N N . PRO A 1 93 ? 6.684 10.378 10.609 1.00 90.56 93 PRO A N 1
ATOM 690 C CA . PRO A 1 93 ? 7.467 9.639 11.590 1.00 90.56 93 PRO A CA 1
ATOM 691 C C . PRO A 1 93 ? 6.663 9.287 12.841 1.00 90.56 93 PRO A C 1
ATOM 693 O O . PRO A 1 93 ? 5.872 10.101 13.336 1.00 90.56 93 PRO A O 1
ATOM 696 N N . VAL A 1 94 ? 6.938 8.109 13.406 1.00 94.62 94 VAL A N 1
ATOM 697 C CA . VAL A 1 94 ? 6.281 7.646 14.633 1.00 94.62 94 VAL A CA 1
ATOM 698 C C . VAL A 1 94 ? 6.286 8.709 15.726 1.00 94.62 94 VAL A C 1
ATOM 700 O O . VAL A 1 94 ? 7.336 9.135 16.209 1.00 94.62 94 VAL A O 1
ATOM 703 N N . SER A 1 95 ? 5.087 9.054 16.198 1.00 94.75 95 SER A N 1
ATOM 704 C CA . SER A 1 95 ? 4.891 9.926 17.354 1.00 94.75 95 SER A CA 1
ATOM 705 C C . SER A 1 95 ? 4.160 9.203 18.491 1.00 94.75 95 SER A C 1
ATOM 707 O O . SER A 1 95 ? 3.352 8.302 18.240 1.00 94.75 95 SER A O 1
ATOM 709 N N . PRO A 1 96 ? 4.374 9.604 19.761 1.00 95.69 96 PRO A N 1
ATOM 710 C CA . PRO A 1 96 ? 3.621 9.053 20.887 1.00 95.69 96 PRO A CA 1
ATOM 711 C C . PRO A 1 96 ? 2.105 9.228 20.742 1.00 95.69 96 PRO A C 1
ATOM 713 O O . PRO A 1 96 ? 1.346 8.369 21.187 1.00 95.69 96 PRO A O 1
ATOM 716 N N . LEU A 1 97 ? 1.659 10.325 20.120 1.00 96.88 97 LEU A N 1
ATOM 717 C CA . LEU A 1 97 ? 0.239 10.606 19.929 1.00 96.88 97 LEU A CA 1
ATOM 718 C C . LEU A 1 97 ? -0.390 9.647 18.908 1.00 96.88 97 LEU A C 1
ATOM 720 O O . LEU A 1 97 ? -1.402 9.021 19.217 1.00 96.88 97 LEU A O 1
ATOM 724 N N . LEU A 1 98 ? 0.242 9.451 17.747 1.00 97.12 98 LEU A N 1
ATOM 725 C CA . LEU A 1 98 ? -0.224 8.471 16.759 1.00 97.12 98 LEU A CA 1
ATOM 726 C C . LEU A 1 98 ? -0.116 7.034 17.287 1.00 97.12 98 LEU A C 1
ATOM 728 O O . LEU A 1 98 ? -1.015 6.229 17.063 1.00 97.12 98 LEU A O 1
ATOM 732 N N . GLY A 1 99 ? 0.910 6.723 18.088 1.00 97.56 99 GLY A N 1
ATOM 733 C CA . GLY A 1 99 ? 1.004 5.440 18.790 1.00 97.56 99 GLY A CA 1
ATOM 734 C C . GLY A 1 99 ? -0.193 5.168 19.713 1.00 97.56 99 GLY A C 1
ATOM 735 O O . GLY A 1 99 ? -0.708 4.048 19.739 1.00 97.56 99 GLY A O 1
ATOM 736 N N . LYS A 1 100 ? -0.696 6.192 20.422 1.00 98.00 100 LYS A N 1
ATOM 737 C CA . LYS A 1 100 ? -1.930 6.083 21.222 1.00 98.00 100 LYS A CA 1
ATOM 738 C C . LYS A 1 100 ? -3.163 5.870 20.348 1.00 98.00 100 LYS A C 1
ATOM 740 O O . LYS A 1 100 ? -3.935 4.965 20.645 1.00 98.00 100 LYS A O 1
ATOM 745 N N . VAL A 1 101 ? -3.308 6.628 19.255 1.00 98.25 101 VAL A N 1
ATOM 746 C CA . VAL A 1 101 ? -4.401 6.436 18.279 1.00 98.25 101 VAL A CA 1
ATOM 747 C C . VAL A 1 101 ? -4.428 4.990 17.777 1.00 98.25 101 VAL A C 1
ATOM 749 O O . VAL A 1 101 ? -5.467 4.338 17.840 1.00 98.25 101 VAL A O 1
ATOM 752 N N . VAL A 1 102 ? -3.280 4.451 17.357 1.00 98.44 102 VAL A N 1
ATOM 753 C CA . VAL A 1 102 ? -3.157 3.065 16.880 1.00 98.44 102 VAL A CA 1
ATOM 754 C C . VAL A 1 102 ? -3.566 2.058 17.960 1.00 98.44 102 VAL A C 1
ATOM 756 O O . VAL A 1 102 ? -4.349 1.145 17.688 1.00 98.44 102 VAL A O 1
ATOM 759 N N . SER A 1 103 ? -3.070 2.222 19.190 1.00 98.44 103 SER A N 1
ATOM 760 C CA . SER A 1 103 ? -3.373 1.317 20.306 1.00 98.44 103 SER A CA 1
ATOM 761 C C . SER A 1 103 ? -4.857 1.338 20.691 1.00 98.44 103 SER A C 1
ATOM 763 O O . SER A 1 103 ? -5.476 0.284 20.864 1.00 98.44 103 SER A O 1
ATOM 765 N N . GLU A 1 104 ? -5.450 2.524 20.824 1.00 98.44 104 GLU A N 1
ATOM 766 C CA . GLU A 1 104 ? -6.854 2.685 21.213 1.00 98.44 104 GLU A CA 1
ATOM 767 C C . GLU A 1 104 ? -7.807 2.184 20.125 1.00 98.44 104 GLU A C 1
ATOM 769 O O . GLU A 1 104 ? -8.748 1.434 20.414 1.00 98.44 104 GLU A O 1
ATOM 774 N N . LEU A 1 105 ? -7.525 2.517 18.864 1.00 98.38 105 LEU A N 1
ATOM 775 C CA . LEU A 1 105 ? -8.307 2.047 17.730 1.00 98.38 105 LEU A CA 1
ATOM 776 C C . LEU A 1 105 ? -8.234 0.520 17.602 1.00 98.38 105 LEU A C 1
ATOM 778 O O . LEU A 1 105 ? -9.266 -0.134 17.442 1.00 98.38 105 LEU A O 1
ATOM 782 N N . SER A 1 106 ? -7.043 -0.064 17.763 1.00 98.31 106 SER A N 1
ATOM 783 C CA . SER A 1 106 ? -6.846 -1.519 17.783 1.00 98.31 106 SER A CA 1
ATOM 784 C C . SER A 1 106 ? -7.728 -2.195 18.836 1.00 98.31 106 SER A C 1
ATOM 786 O O . SER A 1 106 ? -8.458 -3.140 18.527 1.00 98.31 106 SER A O 1
ATOM 788 N N . ALA A 1 107 ? -7.752 -1.674 20.068 1.00 98.12 107 ALA A N 1
ATOM 789 C CA . ALA A 1 107 ? -8.578 -2.229 21.139 1.00 98.12 107 ALA A CA 1
ATOM 790 C C . ALA A 1 107 ? -10.085 -2.184 20.816 1.00 98.12 107 ALA A C 1
ATOM 792 O O . ALA A 1 107 ? -10.824 -3.114 21.159 1.00 98.12 107 ALA A O 1
ATOM 793 N N . LEU A 1 108 ? -10.557 -1.125 20.149 1.00 98.31 108 LEU A N 1
ATOM 794 C CA . LEU A 1 108 ? -11.960 -0.976 19.749 1.00 98.31 108 LEU A CA 1
ATOM 795 C C . LEU A 1 108 ? -12.353 -1.887 18.579 1.00 98.31 108 LEU A C 1
ATOM 797 O O . LEU A 1 108 ? -13.479 -2.399 18.574 1.00 98.31 108 LEU A O 1
ATOM 801 N N . LEU A 1 109 ? -11.451 -2.091 17.617 1.00 98.19 109 LEU A N 1
ATOM 802 C CA . LEU A 1 109 ? -11.669 -2.937 16.441 1.00 98.19 109 LEU A CA 1
ATOM 803 C C . LEU A 1 109 ? -11.595 -4.428 16.785 1.00 98.19 109 LEU A C 1
ATOM 805 O O . LEU A 1 109 ? -12.464 -5.195 16.373 1.00 98.19 109 LEU A O 1
ATOM 809 N N . VAL A 1 110 ? -10.657 -4.831 17.649 1.00 97.44 110 VAL A N 1
ATOM 810 C CA . VAL A 1 110 ? -10.550 -6.215 18.148 1.00 97.44 110 VAL A CA 1
ATOM 811 C C . VAL A 1 110 ? -11.838 -6.664 18.835 1.00 97.44 110 VAL A C 1
ATOM 813 O O . VAL A 1 110 ? -12.304 -7.772 18.588 1.00 97.44 110 VAL A O 1
ATOM 816 N N . LYS A 1 111 ? -12.460 -5.801 19.652 1.00 96.75 111 LYS A N 1
ATOM 817 C CA . LYS A 1 111 ? -13.751 -6.097 20.305 1.00 96.75 111 LYS A CA 1
ATOM 818 C C . LYS A 1 111 ? -14.889 -6.355 19.310 1.00 96.75 111 LYS A C 1
ATOM 820 O O . LYS A 1 111 ? -15.875 -6.981 19.680 1.00 96.75 111 LYS A O 1
ATOM 825 N N . ARG A 1 112 ? -14.763 -5.864 18.075 1.00 96.56 112 ARG A N 1
ATOM 826 C CA . ARG A 1 112 ? -15.738 -6.024 16.985 1.00 96.56 112 ARG A CA 1
ATOM 827 C C . ARG A 1 112 ? -15.362 -7.128 15.995 1.00 96.56 112 ARG A C 1
ATOM 829 O O . ARG A 1 112 ? -16.148 -7.420 15.104 1.00 96.56 112 ARG A O 1
ATOM 836 N N . GLY A 1 113 ? -14.178 -7.728 16.134 1.00 96.69 113 GLY A N 1
ATOM 837 C CA . GLY A 1 113 ? -13.643 -8.674 15.153 1.00 96.69 113 GLY A CA 1
ATOM 838 C C . GLY A 1 113 ? -13.223 -8.025 13.828 1.00 96.69 113 GLY A C 1
ATOM 839 O O . GLY A 1 113 ? -13.079 -8.727 12.832 1.00 96.69 113 GLY A O 1
ATOM 840 N N . TRP A 1 114 ? -13.031 -6.704 13.799 1.00 97.75 114 TRP A N 1
ATOM 841 C CA . TRP A 1 114 ? -12.643 -5.954 12.601 1.00 97.75 114 TRP A CA 1
ATOM 842 C C . TRP A 1 114 ? -11.112 -5.840 12.503 1.00 97.75 114 TRP A C 1
ATOM 844 O O . TRP A 1 114 ? -10.465 -5.579 13.524 1.00 97.75 114 TRP A O 1
ATOM 854 N N . PRO A 1 115 ? -10.489 -6.034 11.322 1.00 97.81 115 PRO A N 1
ATOM 855 C CA . PRO A 1 115 ? -9.055 -5.862 11.161 1.00 97.81 115 PRO A CA 1
ATOM 856 C C . PRO A 1 115 ? -8.657 -4.382 11.199 1.00 97.81 115 PRO A C 1
ATOM 858 O O . PRO A 1 115 ? -9.362 -3.506 10.693 1.00 97.81 115 PRO A O 1
ATOM 861 N N . LEU A 1 116 ? -7.473 -4.140 11.756 1.00 98.69 116 LEU A N 1
ATOM 862 C CA . LEU A 1 116 ? -6.740 -2.884 11.646 1.00 98.69 116 LEU A CA 1
ATOM 863 C C . LEU A 1 116 ? -5.473 -3.142 10.832 1.00 98.69 116 LEU A C 1
ATOM 865 O O . LEU A 1 116 ? -4.707 -4.027 11.210 1.00 98.69 116 LEU A O 1
ATOM 869 N N . PHE A 1 117 ? -5.241 -2.385 9.766 1.00 98.69 117 PHE A N 1
ATOM 870 C CA . PHE A 1 117 ? -3.995 -2.392 9.000 1.00 98.69 117 PHE A CA 1
ATOM 871 C C . PHE A 1 117 ? -3.158 -1.174 9.393 1.00 98.69 117 PHE A C 1
ATOM 873 O O . PHE A 1 117 ? -3.695 -0.069 9.474 1.00 98.69 117 PHE A O 1
ATOM 880 N N . VAL A 1 118 ? -1.872 -1.379 9.676 1.00 98.44 118 VAL A N 1
ATOM 881 C CA . VAL A 1 118 ? -0.953 -0.319 10.122 1.00 98.44 118 VAL A CA 1
ATOM 882 C C . VAL A 1 118 ? 0.376 -0.388 9.374 1.00 98.44 118 VAL A C 1
ATOM 884 O O . VAL A 1 118 ? 0.795 -1.496 9.016 1.00 98.44 118 VAL A O 1
ATOM 887 N N . PRO A 1 119 ? 1.078 0.745 9.199 1.00 97.88 119 PRO A N 1
ATOM 888 C CA . PRO A 1 119 ? 2.452 0.738 8.717 1.00 97.88 119 PRO A CA 1
ATOM 889 C C . PRO A 1 119 ? 3.362 -0.031 9.680 1.00 97.88 119 PRO A C 1
ATOM 891 O O . PRO A 1 119 ? 3.102 -0.106 10.887 1.00 97.88 119 PRO A O 1
ATOM 894 N N . GLU A 1 120 ? 4.444 -0.602 9.156 1.00 97.06 120 GLU A N 1
ATOM 895 C CA . GLU A 1 120 ? 5.348 -1.473 9.916 1.00 97.06 120 GLU A CA 1
ATOM 896 C C . GLU A 1 120 ? 5.911 -0.823 11.183 1.00 97.06 120 GLU A C 1
ATOM 898 O O . GLU A 1 120 ? 5.944 -1.442 12.250 1.00 97.06 120 GLU A O 1
ATOM 903 N N . GLU A 1 121 ? 6.262 0.457 11.106 1.00 96.06 121 GLU A N 1
ATOM 904 C CA . GLU A 1 121 ? 6.796 1.223 12.231 1.00 96.06 121 GLU A CA 1
ATOM 905 C C . GLU A 1 121 ? 5.804 1.381 13.404 1.00 96.06 121 GLU A C 1
ATOM 907 O O . GLU A 1 121 ? 6.207 1.551 14.565 1.00 96.06 121 GLU A O 1
ATOM 912 N N . TYR A 1 122 ? 4.502 1.234 13.131 1.00 97.25 122 TYR A N 1
ATOM 913 C CA . TYR A 1 122 ? 3.436 1.267 14.128 1.00 97.25 122 TYR A CA 1
ATOM 914 C C . TYR A 1 122 ? 3.033 -0.121 14.649 1.00 97.25 122 TYR A C 1
ATOM 916 O O . TYR A 1 122 ? 2.242 -0.213 15.592 1.00 97.25 122 TYR A O 1
ATOM 924 N N . ALA A 1 123 ? 3.606 -1.212 14.125 1.00 96.25 123 ALA A N 1
ATOM 925 C CA . ALA A 1 123 ? 3.247 -2.583 14.507 1.00 96.25 123 ALA A CA 1
ATOM 926 C C . ALA A 1 123 ? 3.376 -2.863 16.017 1.00 96.25 123 ALA A C 1
ATOM 928 O O . ALA A 1 123 ? 2.629 -3.676 16.569 1.00 96.25 123 ALA A O 1
ATOM 929 N N . ARG A 1 124 ? 4.298 -2.169 16.699 1.00 96.19 124 ARG A N 1
ATOM 930 C CA . ARG A 1 124 ? 4.525 -2.283 18.152 1.00 96.19 124 ARG A CA 1
ATOM 931 C C . ARG A 1 124 ? 3.387 -1.733 19.016 1.00 96.19 124 ARG A C 1
ATOM 933 O O . ARG A 1 124 ? 3.299 -2.098 20.181 1.00 96.19 124 ARG A O 1
ATOM 940 N N . PHE A 1 125 ? 2.529 -0.870 18.472 1.00 97.50 125 PHE A N 1
ATOM 941 C CA . PHE A 1 125 ? 1.411 -0.279 19.216 1.00 97.50 125 PHE A CA 1
ATOM 942 C C . PHE A 1 125 ? 0.120 -1.101 19.105 1.00 97.50 125 PHE A C 1
ATOM 944 O O . PHE A 1 125 ? -0.844 -0.821 19.810 1.00 97.50 125 PHE A O 1
ATOM 951 N N . ALA A 1 126 ? 0.080 -2.119 18.238 1.00 95.56 126 ALA A N 1
ATOM 952 C CA . ALA A 1 126 ? -1.106 -2.941 18.021 1.00 95.56 126 ALA A CA 1
ATOM 953 C C . ALA A 1 126 ? -0.741 -4.405 17.724 1.00 95.56 126 ALA A C 1
ATOM 955 O O . ALA A 1 126 ? -0.612 -4.817 16.579 1.00 95.56 126 ALA A O 1
ATOM 956 N N . GLU A 1 127 ? -0.651 -5.237 18.761 1.00 94.06 127 GLU A N 1
ATOM 957 C CA . GLU A 1 127 ? -0.256 -6.653 18.635 1.00 94.06 127 GLU A CA 1
ATOM 958 C C . GLU A 1 127 ? -1.183 -7.488 17.731 1.00 94.06 127 GLU A C 1
ATOM 960 O O . GLU A 1 127 ? -0.751 -8.455 17.112 1.00 94.06 127 GLU A O 1
ATOM 965 N N . LYS A 1 128 ? -2.461 -7.112 17.615 1.00 95.31 128 LYS A N 1
ATOM 966 C CA . LYS A 1 128 ? -3.458 -7.829 16.800 1.00 95.31 128 LYS A CA 1
ATOM 967 C C . LYS A 1 128 ? -3.691 -7.215 15.415 1.00 95.31 128 LYS A C 1
ATOM 969 O O . LYS A 1 128 ? -4.521 -7.732 14.668 1.00 95.31 128 LYS A O 1
ATOM 974 N N . SER A 1 129 ? -3.000 -6.125 15.070 1.00 96.88 129 SER A N 1
ATOM 975 C CA . SER A 1 129 ? -3.127 -5.508 13.746 1.00 96.88 129 SER A CA 1
ATOM 976 C C . SER A 1 129 ? -2.463 -6.351 12.658 1.00 96.88 129 SER A C 1
ATOM 978 O O . SER A 1 129 ? -1.605 -7.206 12.922 1.00 96.88 129 SER A O 1
ATOM 980 N N . ARG A 1 130 ? -2.867 -6.069 11.419 1.00 98.12 130 ARG A N 1
ATOM 981 C CA . ARG A 1 130 ? -2.158 -6.461 10.213 1.00 98.12 130 ARG A CA 1
ATOM 982 C C . ARG A 1 130 ? -1.081 -5.424 9.904 1.00 98.12 130 ARG A C 1
ATOM 984 O O . ARG A 1 130 ? -1.369 -4.235 9.812 1.00 98.12 130 ARG A O 1
ATOM 991 N N . VAL A 1 131 ? 0.150 -5.884 9.778 1.00 98.44 131 VAL A N 1
ATOM 992 C CA . VAL A 1 131 ? 1.327 -5.089 9.465 1.00 98.44 131 VAL A CA 1
ATOM 993 C C . VAL A 1 131 ? 1.465 -5.017 7.952 1.00 98.44 131 VAL A C 1
ATOM 995 O O . VAL A 1 131 ? 1.568 -6.052 7.290 1.00 98.44 131 VAL A O 1
ATOM 998 N N . MET A 1 132 ? 1.428 -3.804 7.415 1.00 98.44 132 MET A N 1
ATOM 999 C CA . MET A 1 132 ? 1.609 -3.543 5.994 1.00 98.44 132 MET A CA 1
ATOM 1000 C C . MET A 1 132 ? 3.098 -3.567 5.658 1.00 98.44 132 MET A C 1
ATOM 1002 O O . MET A 1 132 ? 3.879 -2.826 6.252 1.00 98.44 132 MET A O 1
ATOM 1006 N N . ILE A 1 133 ? 3.482 -4.440 4.727 1.00 98.19 133 ILE A N 1
ATOM 1007 C CA . ILE A 1 133 ? 4.863 -4.599 4.266 1.00 98.19 133 ILE A CA 1
ATOM 1008 C C . ILE A 1 133 ? 4.919 -4.212 2.795 1.00 98.19 133 ILE A C 1
ATOM 1010 O O . ILE A 1 133 ? 4.224 -4.811 1.977 1.00 98.19 133 ILE A O 1
ATOM 1014 N N . SER A 1 134 ? 5.739 -3.216 2.465 1.00 96.75 134 SER A N 1
ATOM 1015 C CA . SER A 1 134 ? 5.943 -2.780 1.083 1.00 96.75 134 SER A CA 1
ATOM 1016 C C . SER A 1 134 ? 6.636 -3.860 0.249 1.00 96.75 134 SER A C 1
ATOM 1018 O O . SER A 1 134 ? 7.530 -4.566 0.723 1.00 96.75 134 SER A O 1
ATOM 1020 N N . SER A 1 135 ? 6.223 -3.971 -1.012 1.00 96.75 135 SER A N 1
ATOM 1021 C CA . SER A 1 135 ? 6.910 -4.769 -2.033 1.00 96.75 135 SER A CA 1
ATOM 1022 C C . SER A 1 135 ? 7.831 -3.943 -2.935 1.00 96.75 135 SER A C 1
ATOM 1024 O O . SER A 1 135 ? 8.481 -4.511 -3.814 1.00 96.75 135 SER A O 1
ATOM 1026 N N . ALA A 1 136 ? 7.868 -2.621 -2.759 1.00 92.56 136 ALA A N 1
ATOM 1027 C CA . ALA A 1 136 ? 8.738 -1.726 -3.502 1.00 92.56 136 ALA A CA 1
ATOM 1028 C C . ALA A 1 136 ? 10.138 -1.736 -2.885 1.00 92.56 136 ALA A C 1
ATOM 1030 O O . ALA A 1 136 ? 10.386 -1.139 -1.839 1.00 92.56 136 ALA A O 1
ATOM 1031 N N . LEU A 1 137 ? 11.067 -2.426 -3.546 1.00 91.38 137 LEU A N 1
ATOM 1032 C CA . LEU A 1 137 ? 12.471 -2.466 -3.156 1.00 91.38 137 LEU A CA 1
ATOM 1033 C C . LEU A 1 137 ? 13.341 -1.916 -4.280 1.00 91.38 137 LEU A C 1
ATOM 1035 O O . LEU A 1 137 ? 13.237 -2.356 -5.421 1.00 91.38 137 LEU A O 1
ATOM 1039 N N . SER A 1 138 ? 14.246 -1.004 -3.938 1.00 83.81 138 SER A N 1
ATOM 1040 C CA . SER A 1 138 ? 15.312 -0.515 -4.821 1.00 83.81 138 SER A CA 1
ATOM 1041 C C . SER A 1 138 ? 16.662 -1.199 -4.571 1.00 83.81 138 SER A C 1
ATOM 1043 O O . SER A 1 138 ? 17.636 -0.949 -5.280 1.00 83.81 138 SER A O 1
ATOM 1045 N N . GLY A 1 139 ? 16.720 -2.095 -3.583 1.00 88.81 139 GLY A N 1
ATOM 1046 C CA . GLY A 1 139 ? 17.885 -2.899 -3.234 1.00 88.81 139 GLY A CA 1
ATOM 1047 C C . GLY A 1 139 ? 17.509 -4.092 -2.353 1.00 88.81 139 GLY A C 1
ATOM 1048 O O . GLY A 1 139 ? 16.442 -4.117 -1.741 1.00 88.81 139 GLY A O 1
ATOM 1049 N N . GLY A 1 140 ? 18.401 -5.082 -2.281 1.00 92.56 140 GLY A N 1
ATOM 1050 C CA . GLY A 1 140 ? 18.170 -6.315 -1.523 1.00 92.56 140 GLY A CA 1
ATOM 1051 C C . GLY A 1 140 ? 17.224 -7.295 -2.225 1.00 92.56 140 GLY A C 1
ATOM 1052 O O . GLY A 1 140 ? 17.109 -7.279 -3.448 1.00 92.56 140 GLY A O 1
ATOM 1053 N N . SER A 1 141 ? 16.572 -8.155 -1.436 1.00 96.94 141 SER A N 1
ATOM 1054 C CA . SER A 1 141 ? 15.689 -9.229 -1.906 1.00 96.94 141 SER A CA 1
ATOM 1055 C C . SER A 1 141 ? 14.290 -9.101 -1.311 1.00 96.94 141 SER A C 1
ATOM 1057 O O . SER A 1 141 ? 14.136 -9.121 -0.089 1.00 96.94 141 SER A O 1
ATOM 1059 N N . LEU A 1 142 ? 13.252 -9.154 -2.147 1.00 97.81 142 LEU A N 1
ATOM 1060 C CA . LEU A 1 142 ? 11.860 -9.217 -1.699 1.00 97.81 142 LEU A CA 1
ATOM 1061 C C . LEU A 1 142 ? 11.572 -10.499 -0.917 1.00 97.81 142 LEU A C 1
ATOM 1063 O O . LEU A 1 142 ? 10.933 -10.437 0.128 1.00 97.81 142 LEU A O 1
ATOM 1067 N N . ALA A 1 143 ? 12.085 -11.648 -1.371 1.00 98.00 143 ALA A N 1
ATOM 1068 C CA . ALA A 1 143 ? 11.921 -12.917 -0.657 1.00 98.00 143 ALA A CA 1
ATOM 1069 C C . ALA A 1 143 ? 12.483 -12.835 0.769 1.00 98.00 143 ALA A C 1
ATOM 1071 O O . ALA A 1 143 ? 11.734 -12.998 1.729 1.00 98.00 143 ALA A O 1
ATOM 1072 N N . GLN A 1 144 ? 13.757 -12.455 0.908 1.00 98.19 144 GLN A N 1
ATOM 1073 C CA . GLN A 1 144 ? 14.382 -12.232 2.210 1.00 98.19 144 GLN A CA 1
ATOM 1074 C C . GLN A 1 144 ? 13.600 -11.231 3.079 1.00 98.19 144 GLN A C 1
ATOM 1076 O O . GLN A 1 144 ? 13.344 -11.507 4.250 1.00 98.19 144 GLN A O 1
ATOM 1081 N N . ARG A 1 145 ? 13.172 -10.095 2.514 1.00 98.00 145 ARG A N 1
ATOM 1082 C CA . ARG A 1 145 ? 12.415 -9.065 3.238 1.00 98.00 145 ARG A CA 1
ATOM 1083 C C . ARG A 1 145 ? 11.099 -9.596 3.813 1.00 98.00 145 ARG A C 1
ATOM 1085 O O . ARG A 1 145 ? 10.742 -9.265 4.948 1.00 98.00 145 ARG A O 1
ATOM 1092 N N . LEU A 1 146 ? 10.373 -10.406 3.041 1.00 98.38 146 LEU A N 1
ATOM 1093 C CA . LEU A 1 146 ? 9.123 -11.020 3.486 1.00 98.38 146 LEU A CA 1
ATOM 1094 C C . LEU A 1 146 ? 9.368 -12.149 4.488 1.00 98.38 146 LEU A C 1
ATOM 1096 O O . LEU A 1 146 ? 8.640 -12.240 5.471 1.00 98.38 146 LEU A O 1
ATOM 1100 N N . GLU A 1 147 ? 10.408 -12.963 4.308 1.00 98.50 147 GLU A N 1
ATOM 1101 C CA . GLU A 1 147 ? 10.808 -13.975 5.294 1.00 98.50 147 GLU A CA 1
ATOM 1102 C C . GLU A 1 147 ? 11.174 -13.346 6.645 1.00 98.50 147 GLU A C 1
ATOM 1104 O O . GLU A 1 147 ? 10.775 -13.848 7.696 1.00 98.50 147 GLU A O 1
ATOM 1109 N N . GLU A 1 148 ? 11.897 -12.225 6.638 1.00 98.38 148 GLU A N 1
ATOM 1110 C CA . GLU A 1 148 ? 12.215 -11.447 7.839 1.00 98.38 148 GLU A CA 1
ATOM 1111 C C . GLU A 1 148 ? 10.949 -10.936 8.529 1.00 98.38 148 GLU A C 1
ATOM 1113 O O . GLU A 1 148 ? 10.779 -11.159 9.730 1.00 98.38 148 GLU A O 1
ATOM 1118 N N . ALA A 1 149 ? 10.021 -10.346 7.769 1.00 98.19 149 ALA A N 1
ATOM 1119 C CA . ALA A 1 149 ? 8.734 -9.910 8.302 1.00 98.19 149 ALA A CA 1
ATOM 1120 C C . ALA A 1 149 ? 7.937 -11.085 8.893 1.00 98.19 149 ALA A C 1
ATOM 1122 O O . ALA A 1 149 ? 7.371 -10.967 9.980 1.00 98.19 149 ALA A O 1
ATOM 1123 N N . VAL A 1 150 ? 7.908 -12.236 8.212 1.00 98.38 150 VAL A N 1
ATOM 1124 C CA . VAL A 1 150 ? 7.212 -13.450 8.668 1.00 98.38 150 VAL A CA 1
ATOM 1125 C C . VAL A 1 150 ? 7.819 -13.967 9.966 1.00 98.38 150 VAL A C 1
ATOM 1127 O O . VAL A 1 150 ? 7.070 -14.287 10.889 1.00 98.38 150 VAL A O 1
ATOM 1130 N N . ARG A 1 151 ? 9.152 -14.003 10.080 1.00 98.44 151 ARG A N 1
ATOM 1131 C CA . ARG A 1 151 ? 9.837 -14.378 11.327 1.00 98.44 151 ARG A CA 1
ATOM 1132 C C . ARG A 1 151 ? 9.510 -13.421 12.471 1.00 98.44 151 ARG A C 1
ATOM 1134 O O . ARG A 1 151 ? 9.373 -13.868 13.605 1.00 98.44 151 ARG A O 1
ATOM 1141 N N . GLN A 1 152 ? 9.385 -12.128 12.183 1.00 97.75 152 GLN A N 1
ATOM 1142 C CA . GLN A 1 152 ? 9.167 -11.102 13.199 1.00 97.75 152 GLN A CA 1
ATOM 1143 C C . GLN A 1 152 ? 7.708 -11.006 13.668 1.00 97.75 152 GLN A C 1
ATOM 1145 O O . GLN A 1 152 ? 7.453 -10.889 14.866 1.00 97.75 152 GLN A O 1
ATOM 1150 N N . TYR A 1 153 ? 6.748 -11.028 12.744 1.00 97.69 153 TYR A N 1
ATOM 1151 C CA . TYR A 1 153 ? 5.339 -10.736 13.034 1.00 97.69 153 TYR A CA 1
ATOM 1152 C C . TYR A 1 153 ? 4.423 -11.959 12.939 1.00 97.69 153 TYR A C 1
ATOM 1154 O O . TYR A 1 153 ? 3.300 -11.928 13.445 1.00 97.69 153 TYR A O 1
ATOM 1162 N N . GLY A 1 154 ? 4.886 -13.034 12.305 1.00 97.56 154 GLY A N 1
ATOM 1163 C CA . GLY A 1 154 ? 4.062 -14.170 11.917 1.00 97.56 154 GLY A CA 1
ATOM 1164 C C . GLY A 1 154 ? 3.267 -13.891 10.632 1.00 97.56 154 GLY A C 1
ATOM 1165 O O . GLY A 1 154 ? 2.768 -12.782 10.420 1.00 97.56 154 GLY A O 1
ATOM 1166 N N . PRO A 1 155 ? 3.067 -14.903 9.771 1.00 97.06 155 PRO A N 1
ATOM 1167 C CA . PRO A 1 155 ? 2.510 -14.701 8.431 1.00 97.06 155 PRO A CA 1
ATOM 1168 C C . PRO A 1 155 ? 1.046 -14.236 8.462 1.00 97.06 155 PRO A C 1
ATOM 1170 O O . PRO A 1 155 ? 0.613 -13.433 7.638 1.00 97.06 155 PRO A O 1
ATOM 1173 N N . ALA A 1 156 ? 0.286 -14.658 9.479 1.00 94.81 156 ALA A N 1
ATOM 1174 C CA . ALA A 1 156 ? -1.102 -14.249 9.670 1.00 94.81 156 ALA A CA 1
ATOM 1175 C C . ALA A 1 156 ? -1.261 -12.758 10.009 1.00 94.81 156 ALA A C 1
ATOM 1177 O O . ALA A 1 156 ? -2.364 -12.232 9.882 1.00 94.81 156 ALA A O 1
ATOM 1178 N N . ARG A 1 157 ? -0.200 -12.071 10.449 1.00 96.19 157 ARG A N 1
ATOM 1179 C CA . ARG A 1 157 ? -0.236 -10.631 10.717 1.00 96.19 157 ARG A CA 1
ATOM 1180 C C . ARG A 1 157 ? 0.211 -9.795 9.532 1.00 96.19 157 ARG A C 1
ATOM 1182 O O . ARG A 1 157 ? 0.051 -8.591 9.601 1.00 96.19 157 ARG A O 1
ATOM 1189 N N . ILE A 1 158 ? 0.722 -10.366 8.452 1.00 98.19 158 ILE A N 1
ATOM 1190 C CA . ILE A 1 158 ? 1.246 -9.558 7.349 1.00 98.19 158 ILE A CA 1
ATOM 1191 C C . ILE A 1 158 ? 0.149 -9.274 6.325 1.00 98.19 158 ILE A C 1
ATOM 1193 O O . ILE A 1 158 ? -0.692 -10.129 6.032 1.00 98.19 158 ILE A O 1
ATOM 1197 N N . ALA A 1 159 ? 0.171 -8.058 5.787 1.00 98.25 159 ALA A N 1
ATOM 1198 C CA . ALA A 1 159 ? -0.488 -7.689 4.548 1.00 98.25 159 ALA A CA 1
ATOM 1199 C C . ALA A 1 159 ? 0.571 -7.151 3.577 1.00 98.25 159 ALA A C 1
ATOM 1201 O O . ALA A 1 159 ? 1.253 -6.178 3.892 1.00 98.25 159 ALA A O 1
ATOM 1202 N N . LEU A 1 160 ? 0.735 -7.791 2.419 1.00 98.62 160 LEU A N 1
ATOM 1203 C CA . LEU A 1 160 ? 1.680 -7.321 1.405 1.00 98.62 160 LEU A CA 1
ATOM 1204 C C . LEU A 1 160 ? 1.082 -6.130 0.647 1.00 98.62 160 LEU A C 1
ATOM 1206 O O . LEU A 1 160 ? 0.056 -6.282 -0.011 1.00 98.62 160 LEU A O 1
ATOM 1210 N N . CYS A 1 161 ? 1.728 -4.971 0.681 1.00 98.44 161 CYS A N 1
ATOM 1211 C CA . CYS A 1 161 ? 1.399 -3.854 -0.200 1.00 98.44 161 CYS A CA 1
ATOM 1212 C C . CYS A 1 161 ? 2.088 -4.075 -1.548 1.00 98.44 161 CYS A C 1
ATOM 1214 O O . CYS A 1 161 ? 3.306 -3.926 -1.681 1.00 98.44 161 CYS A O 1
ATOM 1216 N N . VAL A 1 162 ? 1.311 -4.498 -2.545 1.00 97.88 162 VAL A N 1
ATOM 1217 C CA . VAL A 1 162 ? 1.797 -4.744 -3.902 1.00 97.88 162 VAL A CA 1
ATOM 1218 C C . VAL A 1 162 ? 1.752 -3.433 -4.670 1.00 97.88 162 VAL A C 1
ATOM 1220 O O . VAL A 1 162 ? 0.703 -2.993 -5.136 1.00 97.88 162 VAL A O 1
ATOM 1223 N N . GLU A 1 163 ? 2.913 -2.808 -4.776 1.00 94.94 163 GLU A N 1
ATOM 1224 C CA . GLU A 1 163 ? 3.081 -1.506 -5.402 1.00 94.94 163 GLU A CA 1
ATOM 1225 C C . GLU A 1 163 ? 3.523 -1.691 -6.847 1.00 94.94 163 GLU A C 1
ATOM 1227 O O . GLU A 1 163 ? 4.313 -2.594 -7.155 1.00 94.94 163 GLU A O 1
ATOM 1232 N N . ARG A 1 164 ? 3.006 -0.830 -7.728 1.00 95.81 164 ARG A N 1
ATOM 1233 C CA . ARG A 1 164 ? 3.502 -0.712 -9.097 1.00 95.81 164 ARG A CA 1
ATOM 1234 C C . ARG A 1 164 ? 4.477 0.451 -9.159 1.00 95.81 164 ARG A C 1
ATOM 1236 O O . ARG A 1 164 ? 4.059 1.598 -9.331 1.00 95.81 164 ARG A O 1
ATOM 1243 N N . THR A 1 165 ? 5.765 0.163 -9.031 1.00 94.06 165 THR A N 1
ATOM 1244 C CA . THR A 1 165 ? 6.790 1.204 -9.124 1.00 94.06 165 THR A CA 1
ATOM 1245 C C . THR A 1 165 ? 7.263 1.386 -10.560 1.00 94.06 165 THR A C 1
ATOM 1247 O O . THR A 1 165 ? 7.124 0.507 -11.413 1.00 94.06 165 THR A O 1
ATOM 1250 N N . ALA A 1 166 ? 7.786 2.574 -10.848 1.00 96.81 166 ALA A N 1
ATOM 1251 C CA . ALA A 1 166 ? 8.522 2.872 -12.065 1.00 96.81 166 ALA A CA 1
ATOM 1252 C C . ALA A 1 166 ? 9.469 4.036 -11.766 1.00 96.81 166 ALA A C 1
ATOM 1254 O O . ALA A 1 166 ? 9.018 5.143 -11.480 1.00 96.81 166 ALA A O 1
ATOM 1255 N N . GLU A 1 167 ? 10.771 3.794 -11.825 1.00 96.44 167 GLU A N 1
ATOM 1256 C CA . GLU A 1 167 ? 11.799 4.747 -11.412 1.00 96.44 167 GLU A CA 1
ATOM 1257 C C . GLU A 1 167 ? 12.981 4.737 -12.388 1.00 96.44 167 GLU A C 1
ATOM 1259 O O . GLU A 1 167 ? 13.378 3.688 -12.894 1.00 96.44 167 GLU A O 1
ATOM 1264 N N . ASP A 1 168 ? 13.546 5.917 -12.653 1.00 95.94 168 ASP A N 1
ATOM 1265 C CA . ASP A 1 168 ? 14.773 6.117 -13.430 1.00 95.94 168 ASP A CA 1
ATOM 1266 C C . ASP A 1 168 ? 15.911 6.550 -12.502 1.00 95.94 168 ASP A C 1
ATOM 1268 O O . ASP A 1 168 ? 15.942 7.677 -12.002 1.00 95.94 168 ASP A O 1
ATOM 1272 N N . PHE A 1 169 ? 16.847 5.643 -12.264 1.00 94.88 169 PHE A N 1
ATOM 1273 C CA . PHE A 1 169 ? 18.005 5.849 -11.413 1.00 94.88 169 PHE A CA 1
ATOM 1274 C C . PHE A 1 169 ? 19.160 6.385 -12.245 1.00 94.88 169 PHE A C 1
ATOM 1276 O O . PHE A 1 169 ? 19.618 5.740 -13.192 1.00 94.88 169 PHE A O 1
ATOM 1283 N N . TYR A 1 170 ? 19.673 7.544 -11.848 1.00 92.56 170 TYR A N 1
ATOM 1284 C CA . TYR A 1 170 ? 20.960 8.020 -12.327 1.00 92.56 170 TYR A CA 1
ATOM 1285 C C . TYR A 1 170 ? 22.087 7.296 -11.580 1.00 92.56 170 TYR A C 1
ATOM 1287 O O . TYR A 1 170 ? 22.052 7.217 -10.352 1.00 92.56 170 TYR A O 1
ATOM 1295 N N . LEU A 1 171 ? 23.061 6.736 -12.305 1.00 90.56 171 LEU A N 1
ATOM 1296 C CA . LEU A 1 171 ? 24.115 5.916 -11.708 1.00 90.56 171 LEU A CA 1
ATOM 1297 C C . LEU A 1 171 ? 25.434 6.688 -11.516 1.00 90.56 171 LEU A C 1
ATOM 1299 O O . LEU A 1 171 ? 25.883 7.363 -12.445 1.00 90.56 171 LEU A O 1
ATOM 1303 N N . PRO A 1 172 ? 26.112 6.516 -10.360 1.00 88.12 172 PRO A N 1
ATOM 1304 C CA . PRO A 1 172 ? 25.723 5.662 -9.229 1.00 88.12 172 PRO A CA 1
ATOM 1305 C C . PRO A 1 172 ? 24.558 6.257 -8.418 1.00 88.12 172 PRO A C 1
ATOM 1307 O O . PRO A 1 172 ? 24.470 7.471 -8.269 1.00 88.12 172 PRO A O 1
ATOM 1310 N N . ALA A 1 173 ? 23.698 5.394 -7.865 1.00 86.81 173 ALA A N 1
ATOM 1311 C CA . ALA A 1 173 ? 22.518 5.777 -7.082 1.00 86.81 173 ALA A CA 1
ATOM 1312 C C . ALA A 1 173 ? 22.720 5.467 -5.581 1.00 86.81 173 ALA A C 1
ATOM 1314 O O . ALA A 1 173 ? 22.161 4.492 -5.077 1.00 86.81 173 ALA A O 1
ATOM 1315 N N . PRO A 1 174 ? 23.542 6.246 -4.850 1.00 83.12 174 PRO A N 1
ATOM 1316 C CA . PRO A 1 174 ? 23.945 5.918 -3.478 1.00 83.12 174 PRO A CA 1
ATOM 1317 C C . PRO A 1 174 ? 22.782 5.929 -2.480 1.00 83.12 174 PRO A C 1
ATOM 1319 O O . PRO A 1 174 ? 22.816 5.201 -1.494 1.00 83.12 174 PRO A O 1
ATOM 1322 N N . GLU A 1 175 ? 21.746 6.726 -2.740 1.00 84.25 175 GLU A N 1
ATOM 1323 C CA . GLU A 1 175 ? 20.559 6.824 -1.883 1.00 84.25 175 GLU A CA 1
ATOM 1324 C C . GLU A 1 175 ? 19.516 5.737 -2.180 1.00 84.25 175 GLU A C 1
ATOM 1326 O O . GLU A 1 175 ? 18.512 5.642 -1.478 1.00 84.25 175 GLU A O 1
ATOM 1331 N N . GLY A 1 176 ? 19.723 4.934 -3.232 1.00 85.00 176 GLY A N 1
ATOM 1332 C CA . GLY A 1 176 ? 18.771 3.904 -3.643 1.00 85.00 176 GLY A CA 1
ATOM 1333 C C . GLY A 1 176 ? 17.401 4.465 -4.031 1.00 85.00 176 GLY A C 1
ATOM 1334 O O . GLY A 1 176 ? 16.401 3.778 -3.863 1.00 85.00 176 GLY A O 1
ATOM 1335 N N . ARG A 1 177 ? 17.327 5.706 -4.525 1.00 85.62 177 ARG A N 1
ATOM 1336 C CA . ARG A 1 177 ? 16.083 6.341 -4.986 1.00 85.62 177 ARG A CA 1
ATOM 1337 C C . ARG A 1 177 ? 16.239 6.831 -6.418 1.00 85.62 177 ARG A C 1
ATOM 1339 O O . ARG A 1 177 ? 17.237 7.478 -6.739 1.00 85.62 177 ARG A O 1
ATOM 1346 N N . GLY A 1 178 ? 15.276 6.505 -7.270 1.00 91.06 178 GLY A N 1
ATOM 1347 C CA . GLY A 1 178 ? 15.216 6.976 -8.645 1.00 91.06 178 GLY A CA 1
ATOM 1348 C C . GLY A 1 178 ? 14.219 8.119 -8.807 1.00 91.06 178 GLY A C 1
ATOM 1349 O O . GLY A 1 178 ? 13.424 8.433 -7.921 1.00 91.06 178 GLY A O 1
ATOM 1350 N N . ALA A 1 179 ? 14.254 8.763 -9.971 1.00 93.62 179 ALA A N 1
ATOM 1351 C CA . ALA A 1 179 ? 13.220 9.713 -10.349 1.00 93.62 179 ALA A CA 1
ATOM 1352 C C . ALA A 1 179 ? 11.947 8.938 -10.740 1.00 93.62 179 ALA A C 1
ATOM 1354 O O . ALA A 1 179 ? 12.020 8.110 -11.655 1.00 93.62 179 ALA A O 1
ATOM 1355 N N . PRO A 1 180 ? 10.786 9.195 -10.111 1.00 95.31 180 PRO A N 1
ATOM 1356 C CA . PRO A 1 180 ? 9.560 8.482 -10.436 1.00 95.31 180 PRO A CA 1
ATOM 1357 C C . PRO A 1 180 ? 9.143 8.741 -11.887 1.00 95.31 180 PRO A C 1
ATOM 1359 O O . PRO A 1 180 ? 9.224 9.860 -12.405 1.00 95.31 180 PRO A O 1
ATOM 1362 N N . LEU A 1 181 ? 8.678 7.692 -12.556 1.00 96.56 181 LEU A N 1
ATOM 1363 C CA . LEU A 1 181 ? 8.206 7.731 -13.930 1.00 96.56 181 LEU A CA 1
ATOM 1364 C C . LEU A 1 181 ? 6.692 7.562 -13.976 1.00 96.56 181 LEU A C 1
ATOM 1366 O O . LEU A 1 181 ? 6.129 6.601 -13.459 1.00 96.56 181 LEU A O 1
ATOM 1370 N N . THR A 1 182 ? 6.027 8.459 -14.701 1.00 95.81 182 THR A N 1
ATOM 1371 C CA . THR A 1 182 ? 4.644 8.221 -15.114 1.00 95.81 182 THR A CA 1
ATOM 1372 C C . THR A 1 182 ? 4.584 7.040 -16.083 1.00 95.81 182 THR A C 1
ATOM 1374 O O . THR A 1 182 ? 5.550 6.747 -16.797 1.00 95.81 182 THR A O 1
ATOM 1377 N N . ARG A 1 183 ? 3.417 6.392 -16.175 1.00 94.44 183 ARG A N 1
ATOM 1378 C CA . ARG A 1 183 ? 3.178 5.291 -17.125 1.00 94.44 183 ARG A CA 1
ATOM 1379 C C . ARG A 1 183 ? 3.493 5.701 -18.565 1.00 94.44 183 ARG A C 1
ATOM 1381 O O . ARG A 1 183 ? 4.112 4.943 -19.306 1.00 94.44 183 ARG A O 1
ATOM 1388 N N . GLU A 1 184 ? 3.108 6.917 -18.945 1.00 95.31 184 GLU A N 1
ATOM 1389 C CA . GLU A 1 184 ? 3.406 7.489 -20.259 1.00 95.31 184 GLU A CA 1
ATOM 1390 C C . GLU A 1 184 ? 4.915 7.651 -20.479 1.00 95.31 184 GLU A C 1
ATOM 1392 O O . GLU A 1 184 ? 5.438 7.206 -21.500 1.00 95.31 184 GLU A O 1
ATOM 1397 N N . ASN A 1 185 ? 5.635 8.219 -19.506 1.00 96.19 185 ASN A N 1
ATOM 1398 C CA . ASN A 1 185 ? 7.080 8.412 -19.609 1.00 96.19 185 ASN A CA 1
ATOM 1399 C C . ASN A 1 185 ? 7.828 7.075 -19.705 1.00 96.19 185 ASN A C 1
ATOM 1401 O O . ASN A 1 185 ? 8.772 6.970 -20.490 1.00 96.19 185 ASN A O 1
ATOM 1405 N N . LEU A 1 186 ? 7.410 6.052 -18.953 1.00 96.94 186 LEU A N 1
ATOM 1406 C CA . LEU A 1 186 ? 7.975 4.705 -19.053 1.00 96.94 186 LEU A CA 1
ATOM 1407 C C . LEU A 1 186 ? 7.735 4.102 -20.447 1.00 96.94 186 LEU A C 1
ATOM 1409 O O . LEU A 1 186 ? 8.689 3.670 -21.096 1.00 96.94 186 LEU A O 1
ATOM 1413 N N . ARG A 1 187 ? 6.487 4.130 -20.941 1.00 95.62 187 ARG A N 1
ATOM 1414 C CA . ARG A 1 187 ? 6.130 3.627 -22.282 1.00 95.62 187 ARG A CA 1
ATOM 1415 C C . ARG A 1 187 ? 6.924 4.337 -23.376 1.00 95.62 187 ARG A C 1
ATOM 1417 O O . ARG A 1 187 ? 7.501 3.673 -24.232 1.00 95.62 187 ARG A O 1
ATOM 1424 N N . ARG A 1 188 ? 7.015 5.670 -23.313 1.00 95.94 188 ARG A N 1
ATOM 1425 C CA . ARG A 1 188 ? 7.805 6.477 -24.252 1.00 95.94 188 ARG A CA 1
ATOM 1426 C C . ARG A 1 188 ? 9.274 6.059 -24.243 1.00 95.94 188 ARG A C 1
ATOM 1428 O O . ARG A 1 188 ? 9.844 5.827 -25.302 1.00 95.94 188 ARG A O 1
ATOM 1435 N N . ARG A 1 189 ? 9.881 5.897 -23.061 1.00 93.94 189 ARG A N 1
ATOM 1436 C CA . ARG A 1 189 ? 11.289 5.484 -22.937 1.00 93.94 189 ARG A CA 1
ATOM 1437 C C . ARG A 1 189 ? 11.551 4.112 -23.554 1.00 93.94 189 ARG A C 1
ATOM 1439 O O . ARG A 1 189 ? 12.560 3.969 -24.242 1.00 93.94 189 ARG A O 1
ATOM 1446 N N . ILE A 1 190 ? 10.661 3.144 -23.322 1.00 95.94 190 ILE A N 1
ATOM 1447 C CA . ILE A 1 190 ? 10.751 1.800 -23.907 1.00 95.94 190 ILE A CA 1
ATOM 1448 C C . ILE A 1 190 ? 10.604 1.877 -25.432 1.00 95.94 190 ILE A C 1
ATOM 1450 O O . ILE A 1 190 ? 11.436 1.318 -26.140 1.00 95.94 190 ILE A O 1
ATOM 1454 N N . ALA A 1 191 ? 9.614 2.613 -25.943 1.00 95.38 191 ALA A N 1
ATOM 1455 C CA . ALA A 1 191 ? 9.374 2.739 -27.381 1.00 95.38 191 ALA A CA 1
ATOM 1456 C C . ALA A 1 191 ? 10.548 3.405 -28.122 1.00 95.38 191 ALA A C 1
ATOM 1458 O O . ALA A 1 191 ? 11.035 2.874 -29.116 1.00 95.38 191 ALA A O 1
ATOM 1459 N N . GLU A 1 192 ? 11.048 4.536 -27.614 1.00 94.00 192 GLU A N 1
ATOM 1460 C CA . GLU A 1 192 ? 12.146 5.291 -28.236 1.00 94.00 192 GLU A CA 1
ATOM 1461 C C . GLU A 1 192 ? 13.463 4.512 -28.289 1.00 94.00 192 GLU A C 1
ATOM 1463 O O . GLU A 1 192 ? 14.259 4.700 -29.207 1.00 94.00 192 GLU A O 1
ATOM 1468 N N . ARG A 1 193 ? 13.733 3.685 -27.272 1.00 92.81 193 ARG A N 1
ATOM 1469 C CA . ARG A 1 193 ? 15.031 3.011 -27.108 1.00 92.81 193 ARG A CA 1
ATOM 1470 C C . ARG A 1 193 ? 15.011 1.558 -27.552 1.00 92.81 193 ARG A C 1
ATOM 1472 O O . ARG A 1 193 ? 16.080 1.014 -27.799 1.00 92.81 193 ARG A O 1
ATOM 1479 N N . SER A 1 194 ? 13.830 0.938 -27.608 1.00 93.81 194 SER A N 1
ATOM 1480 C CA . SER A 1 194 ? 13.660 -0.506 -27.808 1.00 93.81 194 SER A CA 1
ATOM 1481 C C . SER A 1 194 ? 1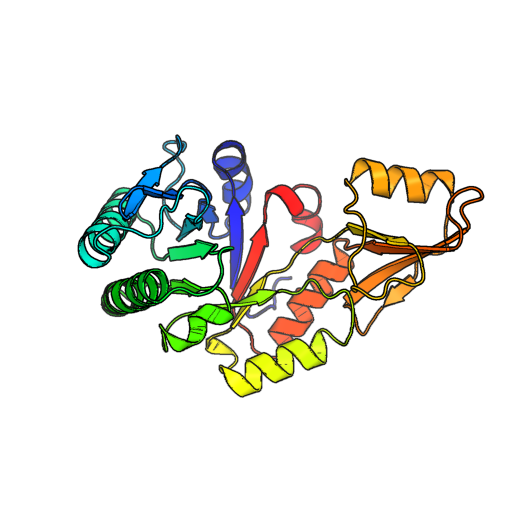4.659 -1.333 -26.974 1.00 93.81 194 SER A C 1
ATOM 1483 O O . SER A 1 194 ? 15.418 -2.129 -27.531 1.00 93.81 194 SER A O 1
ATOM 1485 N N . PRO A 1 195 ? 14.741 -1.106 -25.645 1.00 95.69 195 PRO A N 1
ATOM 1486 C CA . PRO A 1 195 ? 15.759 -1.739 -24.822 1.00 95.69 195 PRO A CA 1
ATOM 1487 C C . PRO A 1 195 ? 15.477 -3.236 -24.657 1.00 95.69 195 PRO A C 1
ATOM 1489 O O . PRO A 1 195 ? 14.329 -3.680 -24.691 1.00 95.69 195 PRO A O 1
ATOM 1492 N N . THR A 1 196 ? 16.522 -4.015 -24.379 1.00 96.50 196 THR A N 1
ATOM 1493 C CA . THR A 1 196 ? 16.327 -5.354 -23.812 1.00 96.50 196 THR A CA 1
ATOM 1494 C C . THR A 1 196 ? 15.894 -5.207 -22.357 1.00 96.50 196 THR A C 1
ATOM 1496 O O . THR A 1 196 ? 16.620 -4.629 -21.548 1.00 96.50 196 THR A O 1
ATOM 1499 N N . VAL A 1 197 ? 14.700 -5.704 -22.0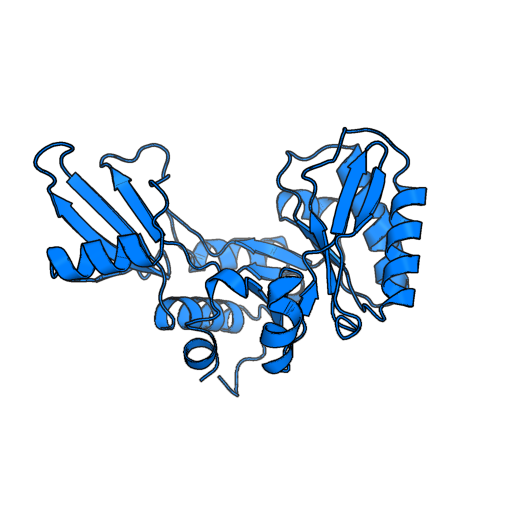39 1.00 97.44 197 VAL A N 1
ATOM 1500 C CA . VAL A 1 197 ? 14.141 -5.684 -20.684 1.00 97.44 197 VAL A CA 1
ATOM 1501 C C . VAL A 1 197 ? 14.475 -6.996 -19.987 1.00 97.44 197 VAL A C 1
ATOM 1503 O O . VAL A 1 197 ? 14.207 -8.076 -20.509 1.00 97.44 197 VAL A O 1
ATOM 1506 N N . PHE A 1 198 ? 15.037 -6.892 -18.789 1.00 97.62 198 PHE A N 1
ATOM 1507 C CA . PHE A 1 198 ? 15.391 -8.018 -17.936 1.00 97.62 198 PHE A CA 1
ATOM 1508 C C . PHE A 1 198 ? 14.449 -8.099 -16.733 1.00 97.62 198 PHE A C 1
ATOM 1510 O O . PHE A 1 198 ? 13.764 -7.136 -16.387 1.00 97.62 198 PHE A O 1
ATOM 1517 N N . TYR A 1 199 ? 14.432 -9.257 -16.077 1.00 97.12 199 TYR A N 1
ATOM 1518 C CA . TYR A 1 199 ? 13.714 -9.478 -14.825 1.00 97.12 199 TYR A CA 1
ATOM 1519 C C . TYR A 1 199 ? 14.708 -9.703 -13.684 1.00 97.12 199 TYR A C 1
ATOM 1521 O O . TYR A 1 199 ? 15.577 -10.572 -13.777 1.00 97.12 199 TYR A O 1
ATOM 1529 N N . SER A 1 200 ? 14.561 -8.940 -12.603 1.00 95.94 200 SER A N 1
ATOM 1530 C CA . SER A 1 200 ? 15.310 -9.129 -11.363 1.00 95.94 200 SER A CA 1
ATOM 1531 C C . SER A 1 200 ? 14.529 -10.046 -10.428 1.00 95.94 200 SER A C 1
ATOM 1533 O O . SER A 1 200 ? 13.438 -9.697 -9.979 1.00 95.94 200 SER A O 1
ATOM 1535 N N . LYS A 1 201 ? 15.097 -11.216 -10.108 1.00 94.75 201 LYS A N 1
ATOM 1536 C CA . LYS A 1 201 ? 14.515 -12.131 -9.112 1.00 94.75 201 LYS A CA 1
ATOM 1537 C C . LYS A 1 201 ? 14.534 -11.532 -7.709 1.00 94.75 201 LYS A C 1
ATOM 1539 O O . LYS A 1 201 ? 13.553 -11.678 -6.994 1.00 94.75 201 LYS A O 1
ATOM 1544 N N . GLU A 1 202 ? 15.621 -10.846 -7.362 1.00 95.00 202 GLU A N 1
ATOM 1545 C CA . GLU A 1 202 ? 15.819 -10.242 -6.044 1.00 95.00 202 GLU A CA 1
ATOM 1546 C C . GLU A 1 202 ? 14.778 -9.150 -5.783 1.00 95.00 202 GLU A C 1
ATOM 1548 O O . GLU A 1 202 ? 14.050 -9.200 -4.798 1.00 95.00 202 GLU A O 1
ATOM 1553 N N . LEU A 1 203 ? 14.628 -8.206 -6.715 1.00 94.56 203 LEU A N 1
ATOM 1554 C CA . LEU A 1 203 ? 13.702 -7.078 -6.554 1.00 94.56 203 LEU A CA 1
ATOM 1555 C C . LEU A 1 203 ? 12.263 -7.425 -6.956 1.00 94.56 203 LEU A C 1
ATOM 1557 O O . LEU A 1 203 ? 11.345 -6.668 -6.664 1.00 94.56 203 LEU A O 1
ATOM 1561 N N . CYS A 1 204 ? 12.062 -8.566 -7.626 1.00 96.62 204 CYS A N 1
ATOM 1562 C CA . CYS A 1 204 ? 10.788 -8.954 -8.228 1.00 96.62 204 CYS A CA 1
ATOM 1563 C C . CYS A 1 204 ? 10.222 -7.839 -9.130 1.00 96.62 204 CYS A C 1
ATOM 1565 O O . CYS A 1 204 ? 9.047 -7.493 -9.050 1.00 96.62 204 CYS A O 1
ATOM 1567 N N . ALA A 1 205 ? 11.086 -7.262 -9.969 1.00 97.12 205 ALA A N 1
ATOM 1568 C CA . ALA A 1 205 ? 10.785 -6.125 -10.839 1.00 97.12 205 ALA A CA 1
ATOM 1569 C C . ALA A 1 205 ? 11.477 -6.279 -12.202 1.00 97.12 205 ALA A C 1
ATOM 1571 O O . ALA A 1 205 ? 12.460 -7.020 -12.348 1.00 97.12 205 ALA A O 1
ATOM 1572 N N . ARG A 1 206 ? 10.980 -5.574 -13.219 1.00 97.81 206 ARG A N 1
ATOM 1573 C CA . ARG A 1 206 ? 11.631 -5.465 -14.528 1.00 97.81 206 ARG A CA 1
ATOM 1574 C C . ARG A 1 206 ? 12.620 -4.315 -14.521 1.00 97.81 206 ARG A C 1
ATOM 1576 O O . ARG A 1 206 ? 12.425 -3.326 -13.821 1.00 97.81 206 ARG A O 1
ATOM 1583 N N . TYR A 1 207 ? 13.670 -4.428 -15.325 1.00 96.88 207 TYR A N 1
ATOM 1584 C CA . TYR A 1 207 ? 14.606 -3.329 -15.499 1.00 96.88 207 TYR A CA 1
ATOM 1585 C C . TYR A 1 207 ? 15.270 -3.313 -16.874 1.00 96.88 207 TYR A C 1
ATOM 1587 O O . TYR A 1 207 ? 15.327 -4.321 -17.578 1.00 96.88 207 TYR A O 1
ATOM 1595 N N . PHE A 1 208 ? 15.813 -2.157 -17.239 1.00 97.25 208 PHE A N 1
ATOM 1596 C CA . PHE A 1 208 ? 16.764 -2.004 -18.338 1.00 97.25 208 PHE A CA 1
ATOM 1597 C C . PHE A 1 208 ? 17.739 -0.866 -18.033 1.00 97.25 208 PHE A C 1
ATOM 1599 O O . PHE A 1 208 ? 17.464 0.001 -17.205 1.00 97.25 208 PHE A O 1
ATOM 1606 N N . THR A 1 209 ? 18.878 -0.842 -18.718 1.00 95.75 209 THR A N 1
ATOM 1607 C CA . THR A 1 209 ? 19.857 0.245 -18.612 1.00 95.75 209 THR A CA 1
ATOM 1608 C C . THR A 1 209 ? 19.967 1.003 -19.925 1.00 95.75 209 THR A C 1
ATOM 1610 O O . THR A 1 209 ? 19.709 0.462 -21.002 1.00 95.75 209 THR A O 1
ATOM 1613 N N . TYR A 1 210 ? 20.328 2.282 -19.852 1.00 93.75 210 TYR A N 1
ATOM 1614 C CA . TYR A 1 210 ? 20.633 3.075 -21.039 1.00 93.75 210 TYR A CA 1
ATOM 1615 C C . TYR A 1 210 ? 21.674 4.153 -20.735 1.00 93.75 210 TYR A C 1
ATOM 1617 O O . TYR A 1 210 ? 21.864 4.553 -19.589 1.00 93.75 210 TYR A O 1
ATOM 1625 N N . MET A 1 211 ? 22.339 4.637 -21.784 1.00 92.94 211 MET A N 1
ATOM 1626 C CA . MET A 1 211 ? 23.270 5.761 -21.699 1.00 92.94 211 MET A CA 1
ATOM 1627 C C . MET A 1 211 ? 22.603 7.028 -22.233 1.00 92.94 211 MET A C 1
ATOM 1629 O O . MET A 1 211 ? 22.131 7.072 -23.370 1.00 92.94 211 MET A O 1
ATOM 1633 N N . SER A 1 212 ? 22.580 8.072 -21.416 1.00 87.81 212 SER A N 1
ATOM 1634 C CA . SER A 1 212 ? 22.213 9.431 -21.793 1.00 87.81 212 SER A CA 1
ATOM 1635 C C . SER A 1 212 ? 23.466 10.221 -22.152 1.00 87.81 212 SER A C 1
ATOM 1637 O O . SER A 1 212 ? 24.458 10.188 -21.428 1.00 87.81 212 SER A O 1
ATOM 1639 N N . ARG A 1 213 ? 23.413 10.986 -23.247 1.00 85.25 213 ARG A N 1
ATOM 1640 C CA . ARG A 1 213 ? 24.519 11.875 -23.647 1.00 85.25 213 ARG A CA 1
ATOM 1641 C C . ARG A 1 213 ? 24.722 13.049 -22.686 1.00 85.25 213 ARG A C 1
ATOM 1643 O O . ARG A 1 213 ? 25.809 13.605 -22.655 1.00 85.25 213 ARG A O 1
ATOM 1650 N N . GLN A 1 214 ? 23.674 13.447 -21.965 1.00 82.56 214 GLN A N 1
ATOM 1651 C CA . GLN A 1 214 ? 23.705 14.600 -21.061 1.00 82.56 214 GLN A CA 1
ATOM 1652 C C . GLN A 1 214 ? 24.015 14.187 -19.627 1.00 82.56 214 GLN A C 1
ATOM 1654 O O . GLN A 1 214 ? 24.801 14.844 -18.956 1.00 82.56 214 GLN A O 1
ATOM 1659 N N . SER A 1 215 ? 23.383 13.109 -19.168 1.00 84.06 215 SER A N 1
ATOM 1660 C CA . SER A 1 215 ? 23.442 12.696 -17.770 1.00 84.06 215 SER A CA 1
ATOM 1661 C C . SER A 1 215 ? 24.362 11.507 -17.541 1.00 84.06 215 SER A C 1
ATOM 1663 O O . SER A 1 215 ? 24.963 11.462 -16.491 1.00 84.06 215 SER A O 1
ATOM 1665 N N . GLY A 1 216 ? 24.576 10.600 -18.499 1.00 91.06 216 GLY A N 1
ATOM 1666 C CA . GLY A 1 216 ? 25.423 9.416 -18.305 1.00 91.06 216 GLY A CA 1
ATOM 1667 C C . GLY A 1 216 ? 24.615 8.128 -18.150 1.00 91.06 216 GLY A C 1
ATOM 1668 O O . GLY A 1 216 ? 23.644 7.927 -18.875 1.00 91.06 216 GLY A O 1
ATOM 1669 N N . ALA A 1 217 ? 25.040 7.213 -17.278 1.00 94.75 217 ALA A N 1
ATOM 1670 C CA . ALA A 1 217 ? 24.422 5.893 -17.141 1.00 94.75 217 ALA A CA 1
ATOM 1671 C C . ALA A 1 217 ? 23.120 5.938 -16.332 1.00 94.75 217 ALA A C 1
ATOM 1673 O O . ALA A 1 217 ? 23.052 6.563 -15.274 1.00 94.75 217 ALA A O 1
ATOM 1674 N N . HIS A 1 218 ? 22.108 5.227 -16.821 1.00 95.62 218 HIS A N 1
ATOM 1675 C CA . HIS A 1 218 ? 20.802 5.112 -16.190 1.00 95.62 218 HIS A CA 1
ATOM 1676 C C . HIS A 1 218 ? 20.371 3.658 -16.031 1.00 95.62 218 HIS A C 1
ATOM 1678 O O . HIS A 1 218 ? 20.671 2.807 -16.875 1.00 95.62 218 HIS A O 1
ATOM 1684 N N . PHE A 1 219 ? 19.605 3.407 -14.975 1.00 94.81 219 PHE A N 1
ATOM 1685 C CA . PHE A 1 219 ? 18.933 2.147 -14.687 1.00 94.81 219 PHE A CA 1
ATOM 1686 C C . PHE A 1 219 ? 17.455 2.440 -14.452 1.00 94.81 219 PHE A C 1
ATOM 1688 O O . PHE A 1 219 ? 17.113 3.187 -13.547 1.00 94.81 219 PHE A O 1
ATOM 1695 N N . VAL A 1 220 ? 16.578 1.885 -15.281 1.00 96.69 220 VAL A N 1
ATOM 1696 C CA . VAL A 1 220 ? 15.130 2.029 -15.124 1.00 96.69 220 VAL A CA 1
ATOM 1697 C C . VAL A 1 220 ? 14.591 0.742 -14.540 1.00 96.69 220 VAL A C 1
ATOM 1699 O O . VAL A 1 220 ? 14.816 -0.313 -15.128 1.00 96.69 220 VAL A O 1
ATOM 1702 N N . MET A 1 221 ? 13.862 0.833 -13.434 1.00 96.94 221 MET A N 1
ATOM 1703 C CA . MET A 1 221 ? 13.191 -0.291 -12.784 1.00 96.94 221 MET A CA 1
ATOM 1704 C C . MET A 1 221 ? 11.693 -0.040 -12.744 1.00 96.94 221 MET A C 1
ATOM 1706 O O . MET A 1 221 ? 11.274 1.087 -12.493 1.00 96.94 221 MET A O 1
ATOM 1710 N N . PHE A 1 222 ? 10.888 -1.061 -13.015 1.00 97.56 222 PHE A N 1
ATOM 1711 C CA . PHE A 1 222 ? 9.439 -0.922 -13.038 1.00 97.56 222 PHE A CA 1
ATOM 1712 C C . PHE A 1 222 ? 8.700 -2.245 -12.824 1.00 97.56 222 PHE A C 1
ATOM 1714 O O . PHE A 1 222 ? 9.260 -3.329 -12.997 1.00 97.56 222 PHE A O 1
ATOM 1721 N N . ASP A 1 223 ? 7.412 -2.131 -12.515 1.00 97.81 223 ASP A N 1
ATOM 1722 C CA . ASP A 1 223 ? 6.476 -3.240 -12.383 1.00 97.81 223 ASP A CA 1
ATOM 1723 C C . ASP A 1 223 ? 5.489 -3.339 -13.555 1.00 97.81 223 ASP A C 1
ATOM 1725 O O . ASP A 1 223 ? 4.988 -2.337 -14.080 1.00 97.81 223 ASP A O 1
ATOM 1729 N N . ASP A 1 224 ? 5.174 -4.578 -13.923 1.00 96.81 224 ASP A N 1
ATOM 1730 C CA . ASP A 1 224 ? 4.094 -4.950 -14.834 1.00 96.81 224 ASP A CA 1
ATOM 1731 C C . ASP A 1 224 ? 3.179 -6.000 -14.181 1.00 96.81 224 ASP A C 1
ATOM 1733 O O . ASP A 1 224 ? 3.378 -6.395 -13.031 1.00 96.81 224 ASP A O 1
ATOM 1737 N N . ALA A 1 225 ? 2.142 -6.454 -14.885 1.00 96.94 225 ALA A N 1
ATOM 1738 C CA . ALA A 1 225 ? 1.208 -7.418 -14.312 1.00 96.94 225 ALA A CA 1
ATOM 1739 C C . ALA A 1 225 ? 1.898 -8.735 -13.910 1.00 96.94 225 ALA A C 1
ATOM 1741 O O . ALA A 1 225 ? 1.529 -9.340 -12.902 1.00 96.94 225 ALA A O 1
ATOM 1742 N N . GLU A 1 226 ? 2.923 -9.178 -14.650 1.00 96.44 226 GLU A N 1
ATOM 1743 C CA . GLU A 1 226 ? 3.654 -10.402 -14.327 1.00 96.44 226 GLU A CA 1
ATOM 1744 C C . GLU A 1 226 ? 4.461 -10.244 -13.034 1.00 96.44 226 GLU A C 1
ATOM 1746 O O . GLU A 1 226 ? 4.407 -11.127 -12.174 1.00 96.44 226 GLU A O 1
ATOM 1751 N N . THR A 1 227 ? 5.179 -9.130 -12.854 1.00 97.62 227 THR A N 1
ATOM 1752 C CA . THR A 1 227 ? 5.914 -8.887 -11.602 1.00 97.62 227 THR A CA 1
ATOM 1753 C C . THR A 1 227 ? 4.960 -8.797 -10.415 1.00 97.62 227 THR A C 1
ATOM 1755 O O . THR A 1 227 ? 5.197 -9.433 -9.389 1.00 97.62 227 THR A O 1
ATOM 1758 N N . MET A 1 228 ? 3.817 -8.124 -10.569 1.00 97.19 228 MET A N 1
ATOM 1759 C CA . MET A 1 228 ? 2.805 -8.019 -9.513 1.00 97.19 228 MET A CA 1
ATOM 1760 C C . MET A 1 228 ? 2.207 -9.383 -9.137 1.00 97.19 228 MET A C 1
ATOM 1762 O O . MET A 1 228 ? 2.104 -9.704 -7.951 1.00 97.19 228 MET A O 1
ATOM 1766 N N . ARG A 1 229 ? 1.902 -10.245 -10.117 1.00 96.31 229 ARG A N 1
ATOM 1767 C CA . ARG A 1 229 ? 1.493 -11.635 -9.848 1.00 96.31 229 ARG A CA 1
ATOM 1768 C C . ARG A 1 229 ? 2.572 -12.422 -9.109 1.00 96.31 229 ARG A C 1
ATOM 1770 O O . ARG A 1 229 ? 2.261 -13.16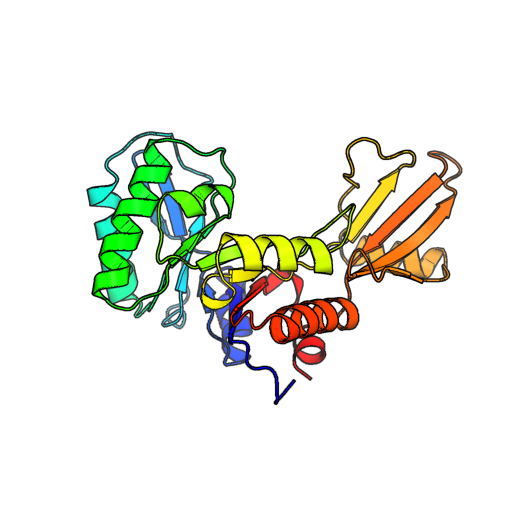4 -8.180 1.00 96.31 229 ARG A O 1
ATOM 1777 N N . ARG A 1 230 ? 3.842 -12.264 -9.490 1.00 96.69 230 ARG A N 1
ATOM 1778 C CA . ARG A 1 230 ? 4.969 -12.937 -8.822 1.00 96.69 230 ARG A CA 1
ATOM 1779 C C . ARG A 1 230 ? 5.120 -12.489 -7.367 1.00 96.69 230 ARG A C 1
ATOM 1781 O O . ARG A 1 230 ? 5.360 -13.339 -6.513 1.00 96.69 230 ARG A O 1
ATOM 1788 N N . LYS A 1 231 ? 4.909 -11.202 -7.063 1.00 97.88 231 LYS A N 1
ATOM 1789 C CA . LYS A 1 231 ? 4.863 -10.680 -5.683 1.00 97.88 231 LYS A CA 1
ATOM 1790 C C . LYS A 1 231 ? 3.747 -11.352 -4.866 1.00 97.88 231 LYS A C 1
ATOM 1792 O O . LYS A 1 231 ? 3.985 -11.765 -3.733 1.00 97.88 231 LYS A O 1
ATOM 1797 N N . LEU A 1 232 ? 2.561 -11.525 -5.453 1.00 97.56 232 LEU A N 1
ATOM 1798 C CA . LEU A 1 232 ? 1.428 -12.209 -4.812 1.00 97.56 232 LEU A CA 1
ATOM 1799 C C . LEU A 1 232 ? 1.692 -13.704 -4.574 1.00 97.56 232 LEU A C 1
ATOM 1801 O O . LEU A 1 232 ? 1.438 -14.198 -3.479 1.00 97.56 232 LEU A O 1
ATOM 1805 N N . LEU A 1 233 ? 2.256 -14.406 -5.561 1.00 96.31 233 LEU A N 1
ATOM 1806 C CA . LEU A 1 233 ? 2.652 -15.816 -5.434 1.00 96.31 233 LEU A CA 1
ATOM 1807 C C . LEU A 1 233 ? 3.719 -16.018 -4.351 1.00 96.31 233 LEU A C 1
ATOM 1809 O O . LEU A 1 233 ? 3.667 -16.984 -3.594 1.00 96.31 233 LEU A O 1
ATOM 1813 N N . LEU A 1 234 ? 4.678 -15.096 -4.256 1.00 97.06 234 LEU A N 1
ATOM 1814 C CA . LEU A 1 234 ? 5.690 -15.123 -3.207 1.00 97.06 234 LEU A CA 1
ATOM 1815 C C . LEU A 1 234 ? 5.054 -14.967 -1.818 1.00 97.06 234 LEU A C 1
ATOM 1817 O O . LEU A 1 234 ? 5.364 -15.751 -0.922 1.00 97.06 234 LEU A O 1
ATOM 1821 N N . ALA A 1 235 ? 4.136 -14.012 -1.645 1.00 97.38 235 ALA A N 1
ATOM 1822 C CA . ALA A 1 235 ? 3.397 -13.851 -0.393 1.00 97.38 235 ALA A CA 1
ATOM 1823 C C . ALA A 1 235 ? 2.620 -15.119 -0.004 1.00 97.38 235 ALA A C 1
ATOM 1825 O O . ALA A 1 235 ? 2.716 -15.568 1.140 1.00 97.38 235 ALA A O 1
ATOM 1826 N N . ASP A 1 236 ? 1.908 -15.721 -0.955 1.00 96.31 236 ASP A N 1
ATOM 1827 C CA . ASP A 1 236 ? 1.150 -16.956 -0.740 1.00 96.31 236 ASP A CA 1
ATOM 1828 C C . ASP A 1 236 ? 2.060 -18.131 -0.339 1.00 96.31 236 ASP A C 1
ATOM 1830 O O . ASP A 1 236 ? 1.781 -18.819 0.644 1.00 96.31 236 ASP A O 1
ATOM 1834 N N . SER A 1 237 ? 3.229 -18.275 -0.980 1.00 96.44 237 SER A N 1
ATOM 1835 C CA . SER A 1 237 ? 4.230 -19.299 -0.625 1.00 96.44 237 SER A CA 1
ATOM 1836 C C . SER A 1 237 ? 4.758 -19.170 0.811 1.00 96.44 237 SER A C 1
ATOM 1838 O O . SER A 1 237 ? 5.154 -20.157 1.431 1.00 96.44 237 SER A O 1
ATOM 1840 N N . LEU A 1 238 ? 4.708 -17.957 1.371 1.00 97.50 238 LEU A N 1
ATOM 1841 C CA . LEU A 1 238 ? 5.085 -17.642 2.748 1.00 97.50 238 LEU A CA 1
ATOM 1842 C C . LEU A 1 238 ? 3.881 -17.646 3.711 1.00 97.50 238 LEU A C 1
ATOM 1844 O O . LEU A 1 238 ? 4.015 -17.265 4.874 1.00 97.50 238 LEU A O 1
ATOM 1848 N N . ASN A 1 239 ? 2.712 -18.114 3.258 1.00 96.81 239 ASN A N 1
ATOM 1849 C CA . ASN A 1 239 ? 1.443 -18.161 3.993 1.00 96.81 239 ASN A CA 1
ATOM 1850 C C . ASN A 1 239 ? 0.893 -16.786 4.418 1.00 96.81 239 ASN A C 1
ATOM 1852 O O . ASN A 1 239 ? 0.086 -16.700 5.354 1.00 96.81 239 ASN A O 1
ATOM 1856 N N . ILE A 1 240 ? 1.315 -15.706 3.756 1.00 97.56 240 ILE A N 1
ATOM 1857 C CA . ILE A 1 240 ? 0.746 -14.370 3.950 1.00 97.56 240 ILE A CA 1
ATOM 1858 C C . ILE A 1 240 ? -0.655 -14.365 3.332 1.00 97.56 240 ILE A C 1
ATOM 1860 O O . ILE A 1 240 ? -0.835 -14.729 2.177 1.00 97.56 240 ILE A O 1
ATOM 1864 N N . ARG A 1 241 ? -1.667 -13.951 4.105 1.00 93.12 241 ARG A N 1
ATOM 1865 C CA . ARG A 1 241 ? -3.085 -14.134 3.724 1.00 93.12 241 ARG A CA 1
ATOM 1866 C C . ARG A 1 241 ? -3.787 -12.883 3.223 1.00 93.12 241 ARG A C 1
ATOM 1868 O O . ARG A 1 241 ? -4.979 -12.940 2.933 1.00 93.12 241 ARG A O 1
ATOM 1875 N N . SER A 1 242 ? -3.090 -11.758 3.163 1.00 96.56 242 SER A N 1
ATOM 1876 C CA . SER A 1 242 ? -3.661 -10.496 2.707 1.00 96.56 242 SER A CA 1
ATOM 1877 C C . SER A 1 242 ? -2.676 -9.777 1.801 1.00 96.56 242 SER A C 1
ATOM 1879 O O . SER A 1 242 ? -1.485 -9.728 2.106 1.00 96.56 242 SER A O 1
ATOM 1881 N N . ALA A 1 243 ? -3.179 -9.159 0.739 1.00 98.00 243 ALA A N 1
ATOM 1882 C CA . ALA A 1 243 ? -2.419 -8.181 -0.023 1.00 98.00 243 ALA A CA 1
ATOM 1883 C C . ALA A 1 243 ? -3.303 -7.011 -0.435 1.00 98.00 243 ALA A C 1
ATOM 1885 O O . ALA A 1 243 ? -4.526 -7.126 -0.536 1.00 98.00 243 ALA A O 1
ATOM 1886 N N . ILE A 1 244 ? -2.649 -5.879 -0.632 1.00 98.56 244 ILE A N 1
ATOM 1887 C CA . ILE A 1 244 ? -3.258 -4.588 -0.889 1.00 98.56 244 ILE A CA 1
ATOM 1888 C C . ILE A 1 244 ? -2.706 -4.082 -2.216 1.00 98.56 244 ILE A C 1
ATOM 1890 O O . ILE A 1 244 ? -1.497 -4.118 -2.437 1.00 98.56 244 ILE A O 1
ATOM 1894 N N . LEU A 1 245 ? -3.595 -3.627 -3.091 1.00 98.38 245 LEU A N 1
ATOM 1895 C CA . LEU A 1 245 ? -3.274 -3.029 -4.383 1.00 98.38 245 LEU A CA 1
ATOM 1896 C C . LEU A 1 245 ? -3.941 -1.657 -4.451 1.00 98.38 245 LEU A C 1
ATOM 1898 O O . LEU A 1 245 ? -5.135 -1.536 -4.175 1.00 98.38 245 LEU A O 1
ATOM 1902 N N . ALA A 1 246 ? -3.205 -0.626 -4.852 1.00 97.88 246 ALA A N 1
ATOM 1903 C CA . ALA A 1 246 ? -3.809 0.675 -5.105 1.00 97.88 246 ALA A CA 1
ATOM 1904 C C . ALA A 1 246 ? -4.490 0.676 -6.473 1.00 97.88 246 ALA A C 1
ATOM 1906 O O . ALA A 1 246 ? -3.814 0.598 -7.497 1.00 97.88 246 ALA A O 1
ATOM 1907 N N . TYR A 1 247 ? -5.820 0.795 -6.512 1.00 98.19 247 TYR A N 1
ATOM 1908 C CA . TYR A 1 247 ? -6.583 0.775 -7.762 1.00 98.19 247 TYR A CA 1
ATOM 1909 C C . TYR A 1 247 ? -6.067 1.800 -8.789 1.00 98.19 247 TYR A C 1
ATOM 1911 O O . TYR A 1 247 ? -5.810 1.401 -9.923 1.00 98.19 247 TYR A O 1
ATOM 1919 N N . PRO A 1 248 ? -5.761 3.065 -8.424 1.00 96.50 248 PRO A N 1
ATOM 1920 C CA . PRO A 1 248 ? -5.186 4.028 -9.367 1.00 96.50 248 PRO A CA 1
ATOM 1921 C C . PRO A 1 248 ? -3.798 3.663 -9.906 1.00 96.50 248 PRO A C 1
ATOM 1923 O O . PRO A 1 248 ? -3.311 4.332 -10.811 1.00 96.50 248 PRO A O 1
ATOM 1926 N N . GLN A 1 249 ? -3.114 2.660 -9.349 1.00 95.69 249 GLN A N 1
ATOM 1927 C CA . GLN A 1 249 ? -1.845 2.148 -9.872 1.00 95.69 249 GLN A CA 1
ATOM 1928 C C . GLN A 1 249 ? -2.036 0.953 -10.812 1.00 95.69 249 GLN A C 1
ATOM 1930 O O . GLN A 1 249 ? -1.171 0.712 -11.656 1.00 95.69 249 GLN A O 1
ATOM 1935 N N . VAL A 1 250 ? -3.142 0.217 -10.680 1.00 96.88 250 VAL A N 1
ATOM 1936 C CA . VAL A 1 250 ? -3.351 -1.071 -11.359 1.00 96.88 250 VAL A CA 1
ATOM 1937 C C . VAL A 1 250 ? -4.595 -1.130 -12.230 1.00 96.88 250 VAL A C 1
ATOM 1939 O O . VAL A 1 250 ? -4.829 -2.164 -12.829 1.00 96.88 250 VAL A O 1
ATOM 1942 N N . ASP A 1 251 ? -5.381 -0.066 -12.334 1.00 97.00 251 ASP A N 1
ATOM 1943 C CA . ASP A 1 251 ? -6.600 -0.000 -13.153 1.00 97.00 251 ASP A CA 1
ATOM 1944 C C . ASP A 1 251 ? -6.438 -0.539 -14.591 1.00 97.00 251 ASP A C 1
ATOM 1946 O O . ASP A 1 251 ? -7.326 -1.234 -15.070 1.00 97.00 251 ASP A O 1
ATOM 1950 N N . ASP A 1 252 ? -5.303 -0.295 -15.259 1.00 96.31 252 ASP A N 1
ATOM 1951 C CA . ASP A 1 252 ? -4.999 -0.821 -16.606 1.00 96.31 252 ASP A CA 1
ATOM 1952 C C . ASP A 1 252 ? -4.399 -2.236 -16.623 1.00 96.31 252 ASP A C 1
ATOM 1954 O O . ASP A 1 252 ? -4.205 -2.798 -17.697 1.00 96.31 252 ASP A O 1
ATOM 1958 N N . LEU A 1 253 ? -4.064 -2.795 -15.460 1.00 96.25 253 LEU A N 1
ATOM 1959 C CA . LEU A 1 253 ? -3.422 -4.102 -15.310 1.00 96.25 253 LEU A CA 1
ATOM 1960 C C . LEU A 1 253 ? -4.250 -5.086 -14.480 1.00 96.25 253 LEU A C 1
ATOM 1962 O O . LEU A 1 253 ? -3.860 -6.243 -14.379 1.00 96.25 253 LEU A O 1
ATOM 1966 N N . LEU A 1 254 ? -5.349 -4.662 -13.853 1.00 95.81 254 LEU A N 1
ATOM 1967 C CA . LEU A 1 254 ? -6.005 -5.443 -12.807 1.00 95.81 254 LEU A CA 1
ATOM 1968 C C . LEU A 1 254 ? -6.618 -6.735 -13.354 1.00 95.81 254 LEU A C 1
ATOM 1970 O O . LEU A 1 254 ? -6.424 -7.784 -12.747 1.00 95.81 254 LEU A O 1
ATOM 1974 N N . ASP A 1 255 ? -7.262 -6.687 -14.522 1.00 95.50 255 ASP A N 1
ATOM 1975 C CA . ASP A 1 255 ? -7.757 -7.889 -15.208 1.00 95.50 255 ASP A CA 1
ATOM 1976 C C . ASP A 1 255 ? -6.628 -8.884 -15.480 1.00 95.50 255 ASP A C 1
ATOM 1978 O O . ASP A 1 255 ? -6.758 -10.080 -15.215 1.00 95.50 255 ASP A O 1
ATOM 1982 N N . GLU A 1 256 ? -5.488 -8.383 -15.966 1.00 95.69 256 GLU A N 1
ATOM 1983 C CA . GLU A 1 256 ? -4.319 -9.219 -16.178 1.00 95.69 256 GLU A CA 1
ATOM 1984 C C . GLU A 1 256 ? -3.805 -9.745 -14.842 1.00 95.69 256 GLU A C 1
ATOM 1986 O O . GLU A 1 256 ? -3.595 -10.933 -14.738 1.00 95.69 256 GLU A O 1
ATOM 1991 N N . ILE A 1 257 ? -3.672 -8.947 -13.787 1.00 95.50 257 ILE A N 1
ATOM 1992 C CA . ILE A 1 257 ? -3.201 -9.432 -12.483 1.00 95.50 257 ILE A CA 1
ATOM 1993 C C . ILE A 1 257 ? -4.096 -10.563 -11.953 1.00 95.50 257 ILE A C 1
ATOM 1995 O O . ILE A 1 257 ? -3.567 -11.550 -11.445 1.00 95.50 257 ILE A O 1
ATOM 1999 N N . LEU A 1 258 ? -5.420 -10.442 -12.096 1.00 92.31 258 LEU A N 1
ATOM 2000 C CA . LEU A 1 258 ? -6.405 -11.373 -11.534 1.00 92.31 258 LEU A CA 1
ATOM 2001 C C . LEU A 1 258 ? -6.612 -12.653 -12.359 1.00 92.31 258 LEU A C 1
ATOM 2003 O O . LEU A 1 258 ? -7.032 -13.673 -11.796 1.00 92.31 258 LEU A O 1
ATOM 2007 N N . ALA A 1 259 ? -6.304 -12.627 -13.658 1.00 87.44 259 ALA A N 1
ATOM 2008 C CA . ALA A 1 259 ? -6.326 -13.813 -14.519 1.00 87.44 259 ALA A CA 1
ATOM 2009 C C . ALA A 1 259 ? -5.403 -14.915 -13.971 1.00 87.44 259 ALA A C 1
ATOM 2011 O O . ALA A 1 259 ? -5.860 -16.073 -13.838 1.00 87.44 259 ALA A O 1
#